Protein AF-A0A2D9DSZ1-F1 (afdb_monomer)

Sequence (210 aa):
MALSARSIAFAAL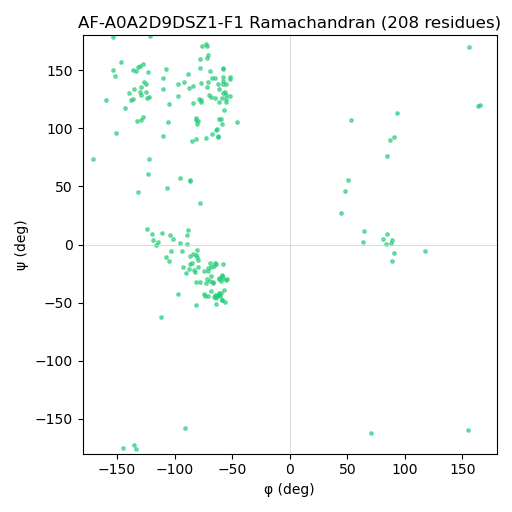DVLYRARYYRKQHNYGAPAMTRLKKIALATSLAGAAALAGVAQIYAADAPIEIDADTFECITEMTPVRGFYVDNLLGDIAATLAVANSETGGTWPTGSVVQLVPTEVMVKQPAGTSPQTNDWEFFELDVSSGESEIVTRGFTDVVNRFGGNCLDCHVKAEPQWDMICETGHGCDPIPLSREMIVGIQQGDPRCNRPE

pLDDT: mean 82.24, std 21.24, range [37.25, 98.88]

Radius of gyration: 32.42 Å; Cα contacts (8 Å, |Δi|>4): 298; chains: 1; bounding box: 78×38×96 Å

Mean predicted aligned error: 14.36 Å

Secondary structure (DSSP, 8-state):
------SSSSSHHHHHHHHHHTTSSS--------------------------------PPPPPPP--GGG---GGGSEEEBTEEEEETTS-HHHHHHHHT-TT--PPPTTEEEEEETTEEEEEPSTTS-GGGTTEEEEEEEEETTEEEEEEEESS--B-TTS-BHHHHHTTS-GGGTT---TTSSPPPPS--HHHHHHHHHT-GGG----

Solvent-accessible surface area (backbone atoms only — not comparable to full-atom values): 13150 Å² total; per-residue (Å²): 141,82,84,89,88,77,83,76,76,74,74,69,61,61,65,60,53,62,66,61,64,73,76,74,77,86,87,78,83,86,88,84,91,88,78,93,75,91,78,79,93,71,89,72,92,75,88,90,81,84,85,77,77,78,78,77,77,74,73,54,63,76,70,75,86,78,60,40,86,72,58,70,34,61,80,78,39,47,79,52,102,80,32,24,34,42,28,84,73,68,54,42,67,58,32,50,52,32,76,68,37,95,74,39,42,79,70,45,61,31,23,33,44,34,60,44,76,42,40,40,36,37,28,34,34,71,74,72,32,78,90,48,74,13,36,35,36,34,29,38,46,72,38,80,54,42,41,40,70,74,42,66,38,53,82,79,33,56,41,100,87,72,49,48,53,42,81,51,24,70,44,15,43,80,48,40,58,46,45,62,51,96,88,30,67,36,82,85,70,102,62,54,73,67,54,43,50,53,47,41,76,57,34,42,32,65,63,55,82,133

Structure (mmCIF, N/CA/C/O backbone):
data_AF-A0A2D9DSZ1-F1
#
_entry.id   AF-A0A2D9DSZ1-F1
#
loop_
_atom_site.group_PDB
_atom_site.id
_atom_site.type_symbol
_atom_site.label_atom_id
_atom_site.label_alt_id
_atom_site.label_comp_id
_atom_site.label_asym_id
_atom_site.label_entity_id
_atom_site.label_seq_id
_atom_site.pdbx_PDB_ins_code
_atom_site.Cartn_x
_atom_site.Cartn_y
_atom_site.Cartn_z
_atom_site.occupancy
_atom_site.B_iso_or_equiv
_atom_site.auth_seq_id
_atom_site.auth_comp_id
_atom_site.auth_asym_id
_atom_site.auth_atom_id
_atom_site.pdbx_PDB_model_num
ATOM 1 N N . MET A 1 1 ? -62.866 -23.090 8.130 1.00 37.25 1 MET A N 1
ATOM 2 C CA . MET A 1 1 ? -62.876 -24.066 9.247 1.00 37.25 1 MET A CA 1
ATOM 3 C C . MET A 1 1 ? -61.531 -24.785 9.219 1.00 37.25 1 MET A C 1
ATOM 5 O O . MET A 1 1 ? -61.244 -25.346 8.181 1.00 37.25 1 MET A O 1
ATOM 9 N N . ALA A 1 2 ? -60.622 -24.775 10.193 1.00 41.78 2 ALA A N 1
ATOM 10 C CA . ALA A 1 2 ? -60.517 -24.161 11.515 1.00 41.78 2 ALA A CA 1
ATOM 11 C C . ALA A 1 2 ? -59.009 -23.945 11.809 1.00 41.78 2 ALA A C 1
ATOM 13 O O . ALA A 1 2 ? -58.181 -24.741 11.370 1.00 41.78 2 ALA A O 1
ATOM 14 N N . LEU A 1 3 ? -58.663 -22.858 12.511 1.00 41.78 3 LEU A N 1
ATOM 15 C CA . LEU A 1 3 ? -57.292 -22.483 12.877 1.00 41.78 3 LEU A CA 1
ATOM 16 C C . LEU A 1 3 ? -56.754 -23.327 14.049 1.00 41.78 3 LEU A C 1
ATOM 18 O O . LEU A 1 3 ? -57.444 -23.522 15.048 1.00 41.78 3 LEU A O 1
ATOM 22 N N . SER A 1 4 ? -55.488 -23.745 13.965 1.00 48.28 4 SER A N 1
ATOM 23 C CA . SER A 1 4 ? -54.730 -24.375 15.056 1.00 48.28 4 SER A CA 1
ATOM 24 C C . SER A 1 4 ? -54.105 -23.307 15.968 1.00 48.28 4 SER A C 1
ATOM 26 O O . SER A 1 4 ? -52.977 -22.866 15.760 1.00 48.28 4 SER A O 1
ATOM 28 N N . ALA A 1 5 ? -54.848 -22.886 16.993 1.00 53.88 5 ALA A N 1
ATOM 29 C CA . ALA A 1 5 ? -54.441 -21.909 18.008 1.00 53.88 5 ALA A CA 1
ATOM 30 C C . ALA A 1 5 ? -53.878 -22.580 19.281 1.00 53.88 5 ALA A C 1
ATOM 32 O O . ALA A 1 5 ? -54.414 -22.387 20.373 1.00 53.88 5 ALA A O 1
ATOM 33 N N . ARG A 1 6 ? -52.829 -23.411 19.163 1.00 55.91 6 ARG A N 1
ATOM 34 C CA . ARG A 1 6 ? -52.360 -24.247 20.294 1.00 55.91 6 ARG A CA 1
ATOM 35 C C . ARG A 1 6 ? -50.931 -24.035 20.805 1.00 55.91 6 ARG A C 1
ATOM 37 O O . ARG A 1 6 ? -50.567 -24.707 21.761 1.00 55.91 6 ARG A O 1
ATOM 44 N N . SER A 1 7 ? -50.165 -23.069 20.288 1.00 55.75 7 SER A N 1
ATOM 45 C CA . SER A 1 7 ? -48.746 -22.916 20.690 1.00 55.75 7 SER A CA 1
ATOM 46 C C . SER A 1 7 ? -48.376 -21.635 21.451 1.00 55.75 7 SER A C 1
ATOM 48 O O . SER A 1 7 ? -47.218 -21.478 21.809 1.00 55.75 7 SER A O 1
ATOM 50 N N . ILE A 1 8 ? -49.320 -20.738 21.766 1.00 52.06 8 ILE A N 1
ATOM 51 C CA . ILE A 1 8 ? -49.008 -19.455 22.446 1.00 52.06 8 ILE A CA 1
ATOM 52 C C . ILE A 1 8 ? -49.471 -19.432 23.924 1.00 52.06 8 ILE A C 1
ATOM 54 O O . ILE A 1 8 ? -49.052 -18.585 24.705 1.00 52.06 8 ILE A O 1
ATOM 58 N N . ALA A 1 9 ? -50.266 -20.411 24.373 1.00 54.06 9 ALA A N 1
ATOM 59 C CA . ALA A 1 9 ? -50.858 -20.405 25.718 1.00 54.06 9 ALA A CA 1
ATOM 60 C C . ALA A 1 9 ? -49.983 -21.015 26.839 1.00 54.06 9 ALA A C 1
ATOM 62 O O . ALA A 1 9 ? -50.324 -20.868 28.010 1.00 54.06 9 ALA A O 1
ATOM 63 N N . PHE A 1 10 ? -48.863 -21.678 26.524 1.00 51.44 10 PHE A N 1
ATOM 64 C CA . PHE A 1 10 ? -48.063 -22.399 27.531 1.00 51.44 10 PHE A CA 1
ATOM 65 C C . PHE A 1 10 ? -46.919 -21.587 28.165 1.00 51.44 10 PHE A C 1
ATOM 67 O O . PHE A 1 10 ? -46.498 -21.918 29.266 1.00 51.44 10 PHE A O 1
ATOM 74 N N . ALA A 1 11 ? -46.455 -20.491 27.554 1.00 52.56 11 ALA A N 1
ATOM 75 C CA . ALA A 1 11 ? -45.321 -19.721 28.087 1.00 52.56 11 ALA A CA 1
ATOM 76 C C . ALA A 1 11 ? -45.714 -18.633 29.115 1.00 52.56 11 ALA A C 1
ATOM 78 O O . ALA A 1 11 ? -44.891 -18.215 29.925 1.00 52.56 11 ALA A O 1
ATOM 79 N N . ALA A 1 12 ? -46.972 -18.175 29.126 1.00 54.31 12 ALA A N 1
ATOM 80 C CA . ALA A 1 12 ? -47.405 -17.055 29.974 1.00 54.31 12 ALA A CA 1
ATOM 81 C C . ALA A 1 12 ? -47.829 -17.459 31.405 1.00 54.31 12 ALA A C 1
ATOM 83 O O . ALA A 1 12 ? -47.903 -16.609 32.293 1.00 54.31 12 ALA A O 1
ATOM 84 N N . LEU A 1 13 ? -48.098 -18.746 31.653 1.00 53.78 13 LEU A N 1
ATOM 85 C CA . LEU A 1 13 ? -48.582 -19.238 32.952 1.00 53.78 13 LEU A CA 1
ATOM 86 C C . LEU A 1 13 ? -47.457 -19.494 33.974 1.00 53.78 13 LEU A C 1
ATOM 88 O O . LEU A 1 13 ? -47.712 -19.430 35.176 1.00 53.78 13 LEU A O 1
ATOM 92 N N . ASP A 1 14 ? -46.214 -19.691 33.527 1.00 52.78 14 ASP A N 1
ATOM 93 C CA . ASP A 1 14 ? -45.086 -20.036 34.409 1.00 52.78 14 ASP A CA 1
ATOM 94 C C . ASP A 1 14 ? -44.473 -18.806 35.119 1.00 52.78 14 ASP A C 1
ATOM 96 O O . ASP A 1 14 ? -44.064 -18.855 36.283 1.00 52.78 14 ASP A O 1
ATOM 100 N N . VAL A 1 15 ? -44.496 -17.640 34.462 1.00 56.97 15 VAL A N 1
ATOM 101 C CA . VAL A 1 15 ? -43.925 -16.385 34.994 1.00 56.97 15 VAL A CA 1
ATOM 102 C C . VAL A 1 15 ? -44.783 -15.795 36.126 1.00 56.97 15 VAL A C 1
ATOM 104 O O . VAL A 1 15 ? -44.258 -15.242 37.096 1.00 56.97 15 VAL A O 1
ATOM 107 N N . LEU A 1 16 ? -46.109 -15.959 36.067 1.00 57.19 16 LEU A N 1
ATOM 108 C CA . LEU A 1 16 ? -47.030 -15.431 37.082 1.00 57.19 16 LEU A CA 1
ATOM 109 C C . LEU A 1 16 ? -47.154 -16.328 38.326 1.00 57.19 16 LEU A C 1
ATOM 111 O O . LEU A 1 16 ? -47.482 -15.825 39.406 1.00 57.19 16 LEU A O 1
ATOM 115 N N . TYR A 1 17 ? -46.857 -17.628 38.214 1.00 55.97 17 TYR A N 1
ATOM 116 C CA . TYR A 1 17 ? -46.888 -18.553 39.351 1.00 55.97 17 TYR A CA 1
ATOM 117 C C . TYR A 1 17 ? -45.682 -18.353 40.289 1.00 55.97 17 TYR A C 1
ATOM 119 O O . TYR A 1 17 ? -45.854 -18.243 41.508 1.00 55.97 17 TYR A O 1
ATOM 127 N N . ARG A 1 18 ? -44.468 -18.174 39.744 1.00 58.59 18 ARG A N 1
ATOM 128 C CA . ARG A 1 18 ? -43.249 -17.944 40.551 1.00 58.59 18 ARG A CA 1
ATOM 129 C C . ARG A 1 18 ? -43.236 -16.607 41.303 1.00 58.59 18 ARG A C 1
ATOM 131 O O . ARG A 1 18 ? -42.730 -16.548 42.423 1.00 58.59 18 ARG A O 1
ATOM 138 N N . ALA A 1 19 ? -43.842 -15.551 40.757 1.00 54.44 19 ALA A N 1
ATOM 139 C CA . ALA A 1 19 ? -43.842 -14.224 41.384 1.00 54.44 19 ALA A CA 1
ATOM 140 C C . ALA A 1 19 ? -44.782 -14.098 42.605 1.00 54.44 19 ALA A C 1
ATOM 142 O O . ALA A 1 19 ? -44.573 -13.235 43.462 1.00 54.44 19 ALA A O 1
ATOM 143 N N . ARG A 1 20 ? -45.810 -14.955 42.725 1.00 58.00 20 ARG A N 1
ATOM 144 C CA . ARG A 1 20 ? -46.761 -14.924 43.855 1.00 58.00 20 ARG A CA 1
ATOM 145 C C . ARG A 1 20 ? -46.348 -15.797 45.039 1.00 58.00 20 ARG A C 1
ATOM 147 O O . ARG A 1 20 ? -46.754 -15.494 46.159 1.00 58.00 20 ARG A O 1
ATOM 154 N N . TYR A 1 21 ? -45.531 -16.829 44.828 1.00 50.84 21 TYR A N 1
ATOM 155 C CA . TYR A 1 21 ? -45.159 -17.757 45.901 1.00 50.84 21 TYR A CA 1
ATOM 156 C C . TYR A 1 21 ? -44.075 -17.194 46.842 1.00 50.84 21 TYR A C 1
ATOM 158 O O . TYR A 1 21 ? -44.133 -17.416 48.048 1.00 50.84 21 TYR A O 1
ATOM 166 N N . TYR A 1 22 ? -43.149 -16.364 46.343 1.00 47.56 22 TYR A N 1
ATOM 167 C CA . TYR A 1 22 ? -42.033 -15.842 47.153 1.00 47.56 22 TYR A CA 1
ATOM 168 C C . TYR A 1 22 ? -42.381 -14.663 48.081 1.00 47.56 22 TYR A C 1
ATOM 170 O O . TYR A 1 22 ? -41.670 -14.404 49.047 1.00 47.56 22 TYR A O 1
ATOM 178 N N . ARG A 1 23 ? -43.487 -13.944 47.841 1.00 53.03 23 ARG A N 1
ATOM 179 C CA . ARG A 1 23 ? -43.834 -12.725 48.603 1.00 53.03 23 ARG A CA 1
ATOM 180 C C . ARG A 1 23 ? -44.562 -13.001 49.931 1.00 53.03 23 ARG A C 1
ATOM 182 O O . ARG A 1 23 ? -44.772 -12.077 50.708 1.00 53.03 23 ARG A O 1
ATOM 189 N N . LYS A 1 24 ? -44.972 -14.245 50.210 1.00 44.28 24 LYS A N 1
ATOM 190 C CA . LYS A 1 24 ? -45.931 -14.539 51.296 1.00 44.28 24 LYS A CA 1
ATOM 191 C C . LYS A 1 24 ? -45.331 -15.128 52.584 1.00 44.28 24 LYS A C 1
ATOM 193 O O . LYS A 1 24 ? -46.077 -15.278 53.543 1.00 44.28 24 LYS A O 1
ATOM 198 N N . GLN A 1 25 ? -44.036 -15.452 52.660 1.00 50.34 25 GLN A N 1
ATOM 199 C CA . GLN A 1 25 ? -43.551 -16.345 53.735 1.00 50.34 25 GLN A CA 1
ATOM 200 C C . GLN A 1 25 ? -42.561 -15.780 54.768 1.00 50.34 25 GLN A C 1
ATOM 202 O O . GLN A 1 25 ? -42.259 -16.492 55.717 1.00 50.34 25 GLN A O 1
ATOM 207 N N . HIS A 1 26 ? -42.123 -14.517 54.704 1.00 44.69 26 HIS A N 1
ATOM 208 C CA . HIS A 1 26 ? -41.162 -13.996 55.700 1.00 44.69 26 HIS A CA 1
ATOM 209 C C . HIS A 1 26 ? -41.531 -12.639 56.310 1.00 44.69 26 HIS A C 1
ATOM 211 O O . HIS A 1 26 ? -40.685 -11.770 56.475 1.00 44.69 26 HIS A O 1
ATOM 217 N N . ASN A 1 27 ? -42.802 -12.477 56.691 1.00 42.47 27 ASN A N 1
ATOM 218 C CA . ASN A 1 27 ? -43.274 -11.322 57.456 1.00 42.47 27 ASN A CA 1
ATOM 219 C C . ASN A 1 27 ? -43.927 -11.781 58.775 1.00 42.47 27 ASN A C 1
ATOM 221 O O . ASN A 1 27 ? -45.148 -11.776 58.912 1.00 42.47 27 ASN A O 1
ATOM 225 N N . TYR A 1 28 ? -43.107 -12.210 59.738 1.00 47.06 28 TYR A N 1
ATOM 226 C CA . TYR A 1 28 ? -43.542 -12.494 61.109 1.00 47.06 28 TYR A CA 1
ATOM 227 C C . TYR A 1 28 ? -42.670 -11.739 62.121 1.00 47.06 28 TYR A C 1
ATOM 229 O O . TYR A 1 28 ? -41.518 -12.093 62.341 1.00 47.06 28 TYR A O 1
ATOM 237 N N . GLY A 1 29 ? -43.277 -10.735 62.762 1.00 37.47 29 GLY A N 1
ATOM 238 C CA . GLY A 1 29 ? -43.060 -10.413 64.177 1.00 37.47 29 GLY A CA 1
ATOM 239 C C . GLY A 1 29 ? -41.900 -9.482 64.545 1.00 37.47 29 GLY A C 1
ATOM 240 O O . GLY A 1 29 ? -40.837 -9.943 64.937 1.00 37.47 29 GLY A O 1
ATOM 241 N N . ALA A 1 30 ? -42.165 -8.174 64.589 1.00 44.44 30 ALA A N 1
ATOM 242 C CA . ALA A 1 30 ? -41.601 -7.306 65.634 1.00 44.44 30 ALA A CA 1
ATOM 243 C C . ALA A 1 30 ? -42.568 -7.327 66.840 1.00 44.44 30 ALA A C 1
ATOM 245 O O . AL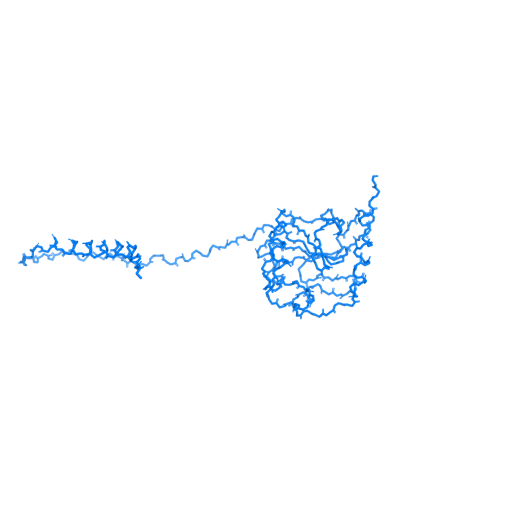A A 1 30 ? -43.778 -7.432 66.608 1.00 44.44 30 ALA A O 1
ATOM 246 N N . PRO A 1 31 ? -42.101 -7.229 68.105 1.00 44.53 31 PRO A N 1
ATOM 247 C CA . PRO A 1 31 ? -41.968 -5.887 68.691 1.00 44.53 31 PRO A CA 1
ATOM 248 C C . PRO A 1 31 ? -40.907 -5.714 69.812 1.00 44.53 31 PRO A C 1
ATOM 250 O O . PRO A 1 31 ? -40.302 -6.660 7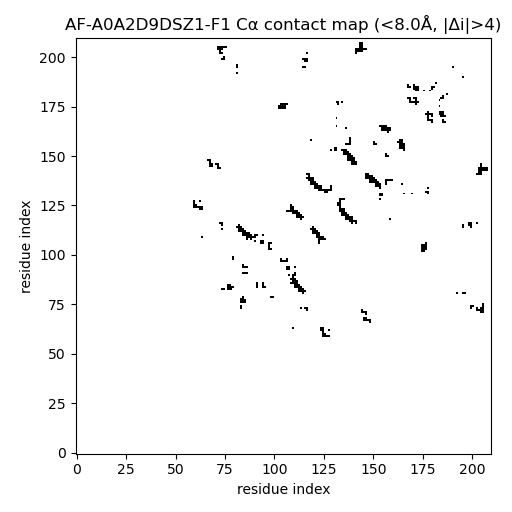0.301 1.00 44.53 31 PRO A O 1
ATOM 253 N N . ALA A 1 32 ? -40.832 -4.454 70.267 1.00 40.00 32 ALA A N 1
ATOM 254 C CA . ALA A 1 32 ? -40.437 -3.946 71.590 1.00 40.00 32 ALA A CA 1
ATOM 255 C C . ALA A 1 32 ? -38.969 -3.534 71.848 1.00 40.00 32 ALA A C 1
ATOM 257 O O . ALA A 1 32 ? -38.036 -4.323 71.945 1.00 40.00 32 ALA A O 1
ATOM 258 N N . MET A 1 33 ? -38.835 -2.219 72.050 1.00 44.50 33 MET A N 1
ATOM 259 C CA . MET A 1 33 ? -37.685 -1.464 72.547 1.00 44.50 33 MET A CA 1
ATOM 260 C C . MET A 1 33 ? -37.332 -1.821 74.001 1.00 44.50 33 MET A C 1
ATOM 262 O O . MET A 1 33 ? -38.237 -1.946 74.820 1.00 44.50 33 MET A O 1
ATOM 266 N N . THR A 1 34 ? -36.038 -1.852 74.356 1.00 39.81 34 THR A N 1
ATOM 267 C CA . THR A 1 34 ? -35.401 -1.046 75.436 1.00 39.81 34 THR A CA 1
ATOM 268 C C . THR A 1 34 ? -34.024 -1.593 75.848 1.00 39.81 34 THR A C 1
ATOM 270 O O . THR A 1 34 ? -33.910 -2.683 76.392 1.00 39.81 34 THR A O 1
ATOM 273 N N . ARG A 1 35 ? -32.971 -0.781 75.680 1.00 51.78 35 ARG A N 1
ATOM 274 C CA . ARG A 1 35 ? -32.098 -0.242 76.750 1.00 51.78 35 ARG A CA 1
ATOM 275 C C . ARG A 1 35 ? -30.819 0.330 76.135 1.00 51.78 35 ARG A C 1
ATOM 277 O O . ARG A 1 35 ? -30.025 -0.380 75.529 1.00 51.78 35 ARG A O 1
ATOM 284 N N . LEU A 1 36 ? -30.616 1.626 76.364 1.00 51.31 36 LEU A N 1
ATOM 285 C CA . LEU A 1 36 ? -29.345 2.316 76.177 1.00 51.31 36 LEU A CA 1
ATOM 286 C C . LEU A 1 36 ? -28.215 1.575 76.909 1.00 51.31 36 LEU A C 1
ATOM 288 O O . LEU A 1 36 ? -28.269 1.403 78.128 1.00 51.31 36 LEU A O 1
ATOM 292 N N . LYS A 1 37 ? -27.134 1.286 76.187 1.00 43.41 37 LYS A N 1
ATOM 293 C CA . LYS A 1 37 ? -25.777 1.299 76.735 1.00 43.41 37 LYS A CA 1
ATOM 294 C C . LYS A 1 37 ? -24.912 2.149 75.811 1.00 43.41 37 LYS A C 1
ATOM 296 O O . LYS A 1 37 ? -24.606 1.759 74.693 1.00 43.41 37 LYS A O 1
ATOM 301 N N . LYS A 1 38 ? -24.561 3.343 76.294 1.00 43.91 38 LYS A N 1
ATOM 302 C CA . LYS A 1 38 ? -23.421 4.122 75.803 1.00 43.91 38 LYS A CA 1
ATOM 303 C C . LYS A 1 38 ? -22.177 3.250 75.967 1.00 43.91 38 LYS A C 1
ATOM 305 O O . LYS A 1 38 ? -21.995 2.765 77.076 1.00 43.91 38 LYS A O 1
ATOM 310 N N . ILE A 1 39 ? -21.345 3.097 74.938 1.00 49.97 39 ILE A N 1
ATOM 311 C CA . ILE A 1 39 ? -19.889 2.911 75.051 1.00 49.97 39 ILE A CA 1
ATOM 312 C C . ILE A 1 39 ? -19.253 3.278 73.700 1.00 49.97 39 ILE A C 1
ATOM 314 O O . ILE A 1 39 ? -19.619 2.743 72.662 1.00 49.97 39 ILE A O 1
ATOM 318 N N . ALA A 1 40 ? -18.315 4.217 73.807 1.00 41.44 40 ALA A N 1
ATOM 319 C CA . ALA A 1 40 ? -17.148 4.484 72.974 1.00 41.44 40 ALA A CA 1
ATOM 320 C C . ALA A 1 40 ? -17.319 4.659 71.454 1.00 41.44 40 ALA A C 1
ATOM 322 O O . ALA A 1 40 ? -17.429 3.719 70.675 1.00 41.44 40 ALA A O 1
ATOM 323 N N . LEU A 1 41 ? -17.172 5.925 71.067 1.00 48.62 41 LEU A N 1
ATOM 324 C CA . LEU A 1 41 ? -16.660 6.397 69.790 1.00 48.62 41 LEU A CA 1
ATOM 325 C C . LEU A 1 41 ? -15.384 5.621 69.408 1.00 48.62 41 LEU A C 1
ATOM 327 O O . LEU A 1 41 ? -14.318 5.861 69.969 1.00 48.62 41 LEU A O 1
ATOM 331 N N . ALA A 1 42 ? -15.498 4.701 68.454 1.00 43.59 42 ALA A N 1
ATOM 332 C CA . ALA A 1 42 ? -14.369 4.200 67.686 1.00 43.59 42 ALA A CA 1
ATOM 333 C C . ALA A 1 42 ? -14.477 4.821 66.293 1.00 43.59 42 ALA A C 1
ATOM 335 O O . ALA A 1 42 ? -15.359 4.483 65.507 1.00 43.59 42 ALA A O 1
ATOM 336 N N . THR A 1 43 ? -13.615 5.794 66.019 1.00 50.69 43 THR A N 1
ATOM 337 C CA . THR A 1 43 ? -13.413 6.376 64.692 1.00 50.69 43 THR A CA 1
ATOM 338 C C . THR A 1 43 ? -12.906 5.294 63.741 1.00 50.69 43 THR A C 1
ATOM 340 O O . THR A 1 43 ? -11.706 5.044 63.656 1.00 50.69 43 THR A O 1
ATOM 343 N N . SER A 1 44 ? -13.816 4.635 63.029 1.00 45.16 44 SER A N 1
ATOM 344 C CA . SER A 1 44 ? -13.484 3.848 61.847 1.00 45.16 44 SER A CA 1
ATOM 345 C C . SER A 1 44 ? -13.357 4.807 60.664 1.00 45.16 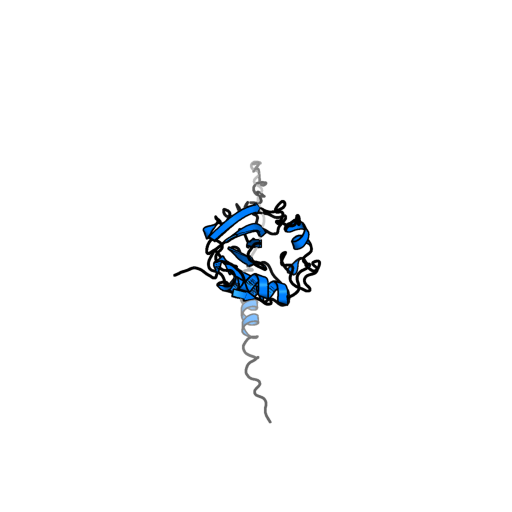44 SER A C 1
ATOM 347 O O . SER A 1 44 ? -14.367 5.336 60.196 1.00 45.16 44 SER A O 1
ATOM 349 N N . LEU A 1 45 ? -12.128 5.051 60.193 1.00 51.53 45 LEU A N 1
ATOM 350 C CA . LEU A 1 45 ? -11.897 5.635 58.871 1.00 51.53 45 LEU A CA 1
ATOM 351 C C . LEU A 1 45 ? -12.534 4.703 57.833 1.00 51.53 45 LEU A C 1
ATOM 353 O O . LEU A 1 45 ? -11.999 3.639 57.531 1.00 51.53 45 LEU A O 1
ATOM 357 N N . ALA A 1 46 ? -13.690 5.096 57.313 1.00 46.03 46 ALA A N 1
ATOM 358 C CA . ALA A 1 46 ? -14.325 4.451 56.183 1.00 46.03 46 ALA A CA 1
ATOM 359 C C . ALA A 1 46 ? -14.136 5.325 54.940 1.00 46.03 46 ALA A C 1
ATOM 361 O O . ALA A 1 46 ? -14.601 6.460 54.902 1.00 46.03 46 ALA A O 1
ATOM 362 N N . GLY A 1 47 ? -13.504 4.740 53.921 1.00 48.84 47 GLY A N 1
ATOM 363 C CA . GLY A 1 47 ? -13.886 4.957 52.527 1.00 48.84 47 GLY A CA 1
ATOM 364 C C . GLY A 1 47 ? -13.202 6.094 51.774 1.00 48.84 47 GLY A C 1
ATOM 365 O O . GLY A 1 47 ? -13.733 7.193 51.710 1.00 48.84 47 GLY A O 1
ATOM 366 N N . ALA A 1 48 ? -12.100 5.767 51.092 1.00 48.22 48 ALA A N 1
ATOM 367 C CA . ALA A 1 48 ? -11.804 6.236 49.732 1.00 48.22 48 ALA A CA 1
ATOM 368 C C . ALA A 1 48 ? -10.581 5.474 49.190 1.00 48.22 48 ALA A C 1
ATOM 370 O O . ALA A 1 48 ? -9.475 6.001 49.121 1.00 48.22 48 ALA A O 1
ATOM 371 N N . ALA A 1 49 ? -10.768 4.204 48.837 1.00 49.81 49 ALA A N 1
ATOM 372 C CA . ALA A 1 49 ? -9.807 3.461 48.033 1.00 49.81 49 ALA A CA 1
ATOM 373 C C . ALA A 1 49 ? -10.533 2.905 46.805 1.00 49.81 49 ALA A C 1
ATOM 375 O O . ALA A 1 49 ? -11.641 2.390 46.931 1.00 49.81 49 ALA A O 1
ATOM 376 N N . ALA A 1 50 ? -9.854 3.000 45.660 1.00 50.97 50 ALA A N 1
ATOM 377 C CA . ALA A 1 50 ? -10.176 2.423 44.354 1.00 50.97 50 ALA A CA 1
ATOM 378 C C . ALA A 1 50 ? -11.136 3.208 43.434 1.00 50.97 50 ALA A C 1
ATOM 380 O O . ALA A 1 50 ? -12.254 2.793 43.154 1.00 50.97 50 ALA A O 1
ATOM 381 N N . LEU A 1 51 ? -10.604 4.271 42.826 1.00 52.56 51 LEU A N 1
ATOM 382 C CA . LEU A 1 51 ? -10.812 4.543 41.396 1.00 52.56 51 LEU A CA 1
ATOM 383 C C . LEU A 1 51 ? -9.436 4.639 40.720 1.00 52.56 51 LEU A C 1
ATOM 385 O O . LEU A 1 51 ? -9.042 5.676 40.200 1.00 52.56 51 LEU A O 1
ATOM 389 N N . ALA A 1 52 ? -8.665 3.552 40.778 1.00 50.34 52 ALA A N 1
ATOM 390 C CA . ALA A 1 52 ? -7.572 3.358 39.836 1.00 50.34 52 ALA A CA 1
ATOM 391 C C . ALA A 1 52 ? -8.208 2.806 38.556 1.00 50.34 52 ALA A C 1
ATOM 393 O O . ALA A 1 52 ? -8.431 1.603 38.434 1.00 50.34 52 ALA A O 1
ATOM 394 N N . GLY A 1 53 ? -8.591 3.702 37.645 1.00 52.50 53 GLY A N 1
ATOM 395 C CA . GLY A 1 53 ? -8.896 3.315 36.276 1.00 52.50 53 GLY A CA 1
ATOM 396 C C . GLY A 1 53 ? -7.637 2.691 35.691 1.00 52.50 53 GLY A C 1
ATOM 397 O O . GLY A 1 53 ? -6.647 3.385 35.472 1.00 52.50 53 GLY A O 1
ATOM 398 N N . VAL A 1 54 ? -7.645 1.375 35.505 1.00 55.31 54 VAL A N 1
ATOM 399 C CA . VAL A 1 54 ? -6.584 0.689 34.775 1.00 55.31 54 VAL A CA 1
ATOM 400 C C . VAL A 1 54 ? -6.789 1.056 33.311 1.00 55.31 54 VAL A C 1
ATOM 402 O O . VAL A 1 54 ? -7.559 0.414 32.604 1.00 55.31 54 VAL A O 1
ATOM 405 N N . ALA A 1 55 ? -6.140 2.128 32.860 1.00 57.06 55 ALA A N 1
ATOM 406 C CA . ALA A 1 55 ? -5.836 2.266 31.449 1.00 57.06 55 ALA A CA 1
ATOM 407 C C . ALA A 1 55 ? -4.879 1.114 31.127 1.00 57.06 55 ALA A C 1
ATOM 409 O O . ALA A 1 55 ? -3.699 1.158 31.472 1.00 57.06 55 ALA A O 1
ATOM 410 N N . GLN A 1 56 ? -5.415 0.027 30.572 1.00 51.09 56 GLN A N 1
ATOM 411 C CA . GLN A 1 56 ? -4.592 -0.983 29.927 1.00 51.09 56 GLN A CA 1
ATOM 412 C C . GLN A 1 56 ? -3.941 -0.265 28.746 1.00 51.09 56 GLN A C 1
ATOM 414 O O . GLN A 1 56 ? -4.591 0.001 27.739 1.00 51.09 56 GLN A O 1
ATOM 419 N N . ILE A 1 57 ? -2.687 0.151 28.917 1.00 54.72 57 ILE A N 1
ATOM 420 C CA . ILE A 1 57 ? -1.847 0.549 27.796 1.00 54.72 57 ILE A CA 1
ATOM 421 C C . ILE A 1 57 ? -1.613 -0.757 27.042 1.00 54.72 57 ILE A C 1
ATOM 423 O O . ILE A 1 57 ? -0.778 -1.560 27.454 1.00 54.72 57 ILE A O 1
ATOM 427 N N . TYR A 1 58 ? -2.423 -1.026 26.017 1.00 58.34 58 TYR A N 1
ATOM 428 C CA . TYR A 1 58 ? -2.077 -2.050 25.045 1.00 58.34 58 TYR A CA 1
ATOM 429 C C . TYR A 1 58 ? -0.776 -1.571 24.411 1.00 58.34 58 TYR A C 1
ATOM 431 O O . TYR A 1 58 ? -0.752 -0.546 23.731 1.00 58.34 58 TYR A O 1
ATOM 439 N N . ALA A 1 59 ? 0.328 -2.238 24.740 1.00 60.84 59 ALA A N 1
ATOM 440 C CA . ALA A 1 59 ? 1.531 -2.094 23.946 1.00 60.84 59 ALA A CA 1
ATOM 441 C C . ALA A 1 59 ? 1.147 -2.529 22.530 1.00 60.84 59 ALA A C 1
ATOM 443 O O . ALA A 1 59 ? 0.556 -3.598 22.375 1.00 60.84 59 ALA A O 1
ATOM 444 N N . ALA A 1 60 ? 1.407 -1.676 21.538 1.00 67.75 60 ALA A N 1
ATOM 445 C CA . ALA A 1 60 ? 1.281 -2.087 20.150 1.00 67.75 60 ALA A CA 1
ATOM 446 C C . ALA A 1 60 ? 2.158 -3.328 19.949 1.00 67.75 60 ALA A C 1
ATOM 448 O O . ALA A 1 60 ? 3.268 -3.394 20.497 1.00 67.75 60 ALA A O 1
ATOM 449 N N . ASP A 1 61 ? 1.648 -4.312 19.212 1.00 83.88 61 ASP A N 1
ATOM 450 C CA . ASP A 1 61 ? 2.483 -5.430 18.791 1.00 83.88 61 ASP A CA 1
ATOM 451 C C . ASP A 1 61 ? 3.676 -4.885 17.991 1.00 83.88 61 ASP A C 1
ATOM 453 O O . ASP A 1 61 ? 3.610 -3.804 17.397 1.00 83.88 61 ASP A O 1
ATOM 457 N N . ALA A 1 62 ? 4.794 -5.612 18.014 1.00 89.50 62 ALA A N 1
ATOM 458 C CA . ALA A 1 62 ? 5.969 -5.212 17.251 1.00 89.50 62 ALA A CA 1
ATOM 459 C C . ALA A 1 62 ? 5.614 -5.108 15.755 1.00 89.50 62 ALA A C 1
ATOM 461 O O . ALA A 1 62 ? 4.875 -5.969 15.268 1.00 89.50 62 ALA A O 1
ATOM 462 N N . PRO A 1 63 ? 6.136 -4.101 15.028 1.00 93.44 63 PRO A N 1
ATOM 463 C CA . PRO A 1 63 ? 5.954 -4.017 13.585 1.00 93.44 63 PRO A CA 1
ATOM 464 C C . PRO A 1 63 ? 6.345 -5.326 12.896 1.00 93.44 63 PRO A C 1
ATOM 466 O O . PRO A 1 63 ? 7.288 -6.003 13.307 1.00 93.44 63 PRO A O 1
ATOM 469 N N . ILE A 1 64 ? 5.615 -5.671 11.841 1.00 96.88 64 ILE A N 1
ATOM 470 C CA . ILE A 1 64 ? 5.954 -6.772 10.949 1.00 96.88 64 ILE A CA 1
ATOM 471 C C . ILE A 1 64 ? 7.307 -6.444 10.321 1.00 96.88 64 ILE A C 1
ATOM 473 O O . ILE A 1 64 ? 7.476 -5.397 9.685 1.00 96.88 64 ILE A O 1
ATOM 477 N N . GLU A 1 65 ? 8.259 -7.350 10.520 1.00 95.75 65 GLU A N 1
ATOM 478 C CA . GLU A 1 65 ? 9.558 -7.304 9.863 1.00 95.75 65 GLU A CA 1
ATOM 479 C C . GLU A 1 65 ? 9.355 -7.501 8.361 1.00 95.75 65 GLU A C 1
ATOM 481 O O . GLU A 1 65 ? 8.702 -8.449 7.927 1.00 95.75 65 GLU A O 1
ATOM 486 N N . ILE A 1 66 ? 9.884 -6.563 7.583 1.00 97.00 66 ILE A N 1
ATOM 487 C CA . ILE A 1 66 ? 9.749 -6.521 6.127 1.00 97.00 66 ILE A CA 1
ATOM 488 C C . ILE A 1 66 ? 11.126 -6.204 5.571 1.00 97.00 66 ILE A C 1
ATOM 490 O O . ILE A 1 66 ? 11.794 -5.279 6.044 1.00 97.00 66 ILE A O 1
ATOM 494 N N . ASP A 1 67 ? 11.525 -6.938 4.552 1.00 95.06 67 ASP A N 1
ATOM 495 C CA . ASP A 1 67 ? 12.763 -6.736 3.820 1.00 95.06 67 ASP A CA 1
ATOM 496 C C . ASP A 1 67 ? 12.511 -6.787 2.310 1.00 95.06 67 ASP A C 1
ATOM 498 O O . ASP A 1 67 ? 11.376 -6.848 1.835 1.00 95.06 67 ASP A O 1
ATOM 502 N N . ALA A 1 68 ? 13.592 -6.690 1.546 1.00 88.25 68 ALA A N 1
ATOM 503 C CA . ALA A 1 68 ? 13.547 -6.685 0.095 1.00 88.25 68 ALA A CA 1
ATOM 504 C C . ALA A 1 68 ? 12.963 -7.981 -0.498 1.00 88.25 68 ALA A C 1
ATOM 506 O O . ALA A 1 68 ? 12.320 -7.914 -1.543 1.00 88.25 68 ALA A O 1
ATOM 507 N N . ASP A 1 69 ? 13.125 -9.118 0.182 1.00 92.25 69 ASP A N 1
ATOM 508 C CA . ASP A 1 69 ? 12.655 -10.432 -0.273 1.00 92.25 69 ASP A CA 1
ATOM 509 C C . ASP A 1 69 ? 11.163 -10.649 0.032 1.00 92.25 69 ASP A C 1
ATOM 511 O O . ASP A 1 69 ? 10.551 -11.600 -0.447 1.00 92.25 69 ASP A O 1
ATOM 515 N N . THR A 1 70 ? 10.548 -9.747 0.805 1.00 95.56 70 THR A N 1
ATOM 516 C CA . THR A 1 70 ? 9.119 -9.802 1.143 1.00 95.56 70 THR A CA 1
ATOM 517 C C . THR A 1 70 ? 8.217 -9.532 -0.072 1.00 95.56 70 THR A C 1
ATOM 519 O O . THR A 1 70 ? 7.074 -9.989 -0.102 1.00 95.56 70 THR A O 1
ATOM 522 N N . PHE A 1 71 ? 8.691 -8.773 -1.070 1.00 95.44 71 PHE A N 1
ATOM 523 C CA . PHE A 1 71 ? 7.868 -8.297 -2.188 1.00 95.44 71 PHE A CA 1
ATOM 524 C C . PHE A 1 71 ? 8.221 -8.975 -3.513 1.00 95.44 71 PHE A C 1
ATOM 526 O O . PHE A 1 71 ? 9.053 -8.498 -4.283 1.00 95.44 71 PHE A O 1
ATOM 533 N N . GLU A 1 72 ? 7.513 -10.050 -3.832 1.00 92.50 72 GLU A N 1
ATOM 534 C CA . GLU A 1 72 ? 7.721 -10.807 -5.068 1.00 92.50 72 GLU A CA 1
ATOM 535 C C . GLU A 1 72 ? 6.841 -10.300 -6.233 1.00 92.50 72 GLU A C 1
ATOM 537 O O . GLU A 1 72 ? 6.425 -9.139 -6.283 1.00 92.50 72 GLU A O 1
ATOM 542 N N . CYS A 1 73 ? 6.604 -11.159 -7.224 1.00 95.62 73 CYS A N 1
ATOM 543 C CA . CYS A 1 73 ? 5.816 -10.859 -8.412 1.00 95.62 73 CYS A CA 1
ATOM 544 C C . CYS A 1 73 ? 4.403 -10.359 -8.061 1.00 95.62 73 CYS A C 1
ATOM 546 O O . CYS A 1 73 ? 3.605 -11.083 -7.463 1.00 95.62 73 CYS A O 1
ATOM 548 N N . ILE A 1 74 ? 4.036 -9.156 -8.524 1.00 96.44 74 ILE A N 1
ATOM 549 C CA . ILE A 1 74 ? 2.720 -8.570 -8.214 1.00 96.44 74 ILE A CA 1
ATOM 550 C C . ILE A 1 74 ? 1.553 -9.441 -8.704 1.00 96.44 74 ILE A C 1
ATOM 552 O O . ILE A 1 74 ? 0.492 -9.465 -8.087 1.00 96.44 74 ILE A O 1
ATOM 556 N N . THR A 1 75 ? 1.725 -10.177 -9.807 1.00 95.62 75 THR A N 1
ATOM 557 C CA . THR A 1 75 ? 0.651 -11.004 -10.380 1.00 95.62 75 THR A CA 1
ATOM 558 C C . THR A 1 75 ? 0.466 -12.353 -9.687 1.00 95.62 75 THR A C 1
ATOM 560 O O . THR A 1 75 ? -0.468 -13.073 -10.036 1.00 95.62 75 THR A O 1
ATOM 563 N N . GLU A 1 76 ? 1.323 -12.703 -8.726 1.00 95.25 76 GLU A N 1
ATOM 564 C CA . GLU A 1 76 ? 1.137 -13.879 -7.862 1.00 95.25 76 GLU A CA 1
ATOM 565 C C . GLU A 1 76 ? 0.242 -13.578 -6.649 1.00 95.25 76 GLU A C 1
ATOM 567 O O . GLU A 1 76 ? -0.326 -14.492 -6.051 1.00 95.25 76 GLU A O 1
ATOM 572 N N . MET A 1 77 ? 0.033 -12.296 -6.337 1.00 97.75 77 MET A N 1
ATOM 573 C CA . MET A 1 77 ? -0.945 -11.835 -5.353 1.00 97.75 77 MET A CA 1
ATOM 574 C C . MET A 1 77 ? -2.390 -11.970 -5.878 1.00 97.75 77 MET A C 1
ATOM 576 O O . MET A 1 77 ? -2.647 -12.231 -7.057 1.00 97.75 77 MET A O 1
ATOM 580 N N . THR A 1 78 ? -3.384 -11.723 -5.021 1.00 98.50 78 THR A N 1
ATOM 581 C CA . THR A 1 78 ? -4.798 -11.814 -5.413 1.00 98.50 78 THR A CA 1
ATOM 582 C C . THR A 1 78 ? -5.291 -10.515 -6.069 1.00 98.50 78 THR A C 1
ATOM 584 O O . THR A 1 78 ? -5.272 -9.468 -5.422 1.00 98.50 78 THR A O 1
ATOM 587 N N . PRO A 1 79 ? -5.801 -10.529 -7.316 1.00 97.88 79 PRO A N 1
ATOM 588 C CA . PRO A 1 79 ? -6.306 -9.321 -7.966 1.00 97.88 79 PRO A CA 1
ATOM 589 C C . PRO A 1 79 ? -7.638 -8.847 -7.365 1.00 97.88 79 PRO A C 1
ATOM 591 O O . PRO A 1 79 ? -8.585 -9.622 -7.215 1.00 97.88 79 PRO A O 1
ATOM 594 N N . VAL A 1 80 ? -7.757 -7.541 -7.127 1.00 97.25 80 VAL A N 1
ATOM 595 C CA . VAL A 1 80 ? -8.983 -6.855 -6.699 1.00 97.25 80 VAL A CA 1
ATOM 596 C C . VAL A 1 80 ? -9.178 -5.608 -7.556 1.00 97.25 80 VAL A C 1
ATOM 598 O O . VAL A 1 80 ? -8.458 -4.629 -7.422 1.00 97.25 80 VAL A O 1
ATOM 601 N N . ARG A 1 81 ? -10.147 -5.653 -8.480 1.00 95.19 81 ARG A N 1
ATOM 602 C CA . ARG A 1 81 ? -10.660 -4.499 -9.260 1.00 95.19 81 ARG A CA 1
ATOM 603 C C . ARG A 1 81 ? -9.614 -3.527 -9.845 1.00 95.19 81 ARG A C 1
ATOM 605 O O . ARG A 1 81 ? -9.930 -2.387 -10.158 1.00 95.19 81 ARG A O 1
ATOM 612 N N . GLY A 1 82 ? -8.399 -3.995 -10.116 1.00 93.81 82 GLY A N 1
ATOM 613 C CA . GLY A 1 82 ? -7.343 -3.204 -10.751 1.00 93.81 82 GLY A CA 1
ATOM 614 C C . GLY A 1 82 ? -6.093 -2.979 -9.915 1.00 93.81 82 GLY A C 1
ATOM 615 O O . GLY A 1 82 ? -5.123 -2.485 -10.478 1.00 93.81 82 GLY A O 1
ATOM 616 N N . PHE A 1 83 ? -6.082 -3.404 -8.656 1.00 97.50 83 PHE A N 1
ATOM 617 C CA . PHE A 1 83 ? -4.885 -3.570 -7.831 1.00 97.50 83 PHE A CA 1
ATOM 618 C C . PHE A 1 83 ? -4.772 -5.030 -7.367 1.00 97.50 83 PHE A C 1
ATOM 620 O O . PHE A 1 83 ? -5.616 -5.861 -7.717 1.00 97.50 83 PHE A O 1
ATOM 627 N N . TYR A 1 84 ? -3.727 -5.351 -6.615 1.00 98.62 84 TYR A N 1
ATOM 628 C CA . TYR A 1 84 ? -3.473 -6.677 -6.061 1.00 98.62 84 TYR A CA 1
ATOM 629 C C . TYR A 1 84 ? -3.346 -6.615 -4.541 1.00 98.62 84 TYR A C 1
ATOM 631 O O . TYR A 1 84 ? -2.904 -5.601 -3.992 1.00 98.62 84 TYR A O 1
ATOM 639 N N . VAL A 1 85 ? -3.749 -7.695 -3.871 1.00 98.75 85 VAL A N 1
ATOM 640 C CA . VAL A 1 85 ? -3.678 -7.837 -2.414 1.00 98.75 85 VAL A CA 1
ATOM 641 C C . VAL A 1 85 ? -3.099 -9.174 -1.983 1.00 98.75 85 VAL A C 1
ATOM 643 O O . VAL A 1 85 ? -3.306 -10.194 -2.641 1.00 98.75 85 VAL A O 1
ATOM 646 N N . ASP A 1 86 ? -2.432 -9.159 -0.838 1.00 98.62 86 ASP A N 1
ATOM 647 C CA . ASP A 1 86 ? -2.013 -10.349 -0.099 1.00 98.62 86 ASP A CA 1
ATOM 648 C C . ASP A 1 86 ? -2.087 -10.074 1.415 1.00 98.62 86 ASP A C 1
ATOM 650 O O . ASP A 1 86 ? -2.549 -9.006 1.835 1.00 98.62 86 ASP A O 1
ATOM 654 N N . ASN A 1 87 ? -1.649 -11.011 2.252 1.00 98.56 87 ASN A N 1
ATOM 655 C CA . ASN A 1 87 ? -1.490 -10.809 3.681 1.00 98.56 87 ASN A CA 1
ATOM 656 C C . ASN A 1 87 ? -0.245 -11.538 4.221 1.00 98.56 87 ASN A C 1
ATOM 658 O O . ASN A 1 87 ? -0.205 -12.767 4.236 1.00 98.56 87 ASN A O 1
ATOM 662 N N . LEU A 1 88 ? 0.727 -10.792 4.760 1.00 98.25 88 LEU A N 1
ATOM 663 C CA . LEU A 1 88 ? 1.991 -11.333 5.292 1.00 98.25 88 LEU A CA 1
ATOM 664 C C . LEU A 1 88 ? 1.816 -12.267 6.503 1.00 98.25 88 LEU A C 1
ATOM 666 O O . LEU A 1 88 ? 2.725 -13.019 6.846 1.00 98.25 88 LEU A O 1
ATOM 670 N N . LEU A 1 89 ? 0.655 -12.231 7.161 1.00 97.69 89 LEU A N 1
ATOM 671 C CA . LEU A 1 89 ? 0.302 -13.107 8.281 1.00 97.69 89 LEU A CA 1
ATOM 672 C C . LEU A 1 89 ? -0.631 -14.256 7.858 1.00 97.69 89 LEU A C 1
ATOM 674 O O . LEU A 1 89 ? -1.085 -15.030 8.702 1.00 97.69 89 LEU A O 1
ATOM 678 N N . GLY A 1 90 ? -0.923 -14.376 6.559 1.00 97.75 90 GLY A N 1
ATOM 679 C CA . GLY A 1 90 ? -1.723 -15.450 5.972 1.00 97.75 90 GLY A CA 1
ATOM 680 C C . GLY A 1 90 ? -3.241 -15.247 6.030 1.00 97.75 90 GLY A C 1
ATOM 681 O O . GLY A 1 90 ? -3.978 -16.103 5.537 1.00 97.75 90 GLY A O 1
ATOM 682 N N . ASP A 1 91 ? -3.741 -14.133 6.577 1.00 98.25 91 ASP A N 1
ATOM 683 C CA . ASP A 1 91 ? -5.186 -13.845 6.639 1.00 98.25 91 ASP A CA 1
ATOM 684 C C . ASP A 1 91 ? -5.708 -13.148 5.371 1.00 98.25 91 ASP A C 1
ATOM 686 O O . ASP A 1 91 ? -6.318 -12.074 5.393 1.00 98.25 91 ASP A O 1
ATOM 690 N N . ILE A 1 92 ? -5.462 -13.781 4.223 1.00 98.50 92 ILE A N 1
ATOM 691 C CA . ILE A 1 92 ? -5.923 -13.275 2.925 1.00 98.50 92 ILE A CA 1
ATOM 692 C C . ILE A 1 92 ? -7.455 -13.194 2.849 1.00 98.50 92 ILE A C 1
ATOM 694 O O . ILE A 1 92 ? -8.010 -12.328 2.173 1.00 98.50 92 ILE A O 1
ATOM 698 N N . ALA A 1 93 ? -8.169 -14.057 3.578 1.00 98.75 93 ALA A N 1
ATOM 699 C CA . ALA A 1 93 ? -9.627 -14.061 3.599 1.00 98.75 93 ALA A CA 1
ATOM 700 C C . ALA A 1 93 ? -10.195 -12.776 4.222 1.00 98.75 93 ALA A C 1
ATOM 702 O O . ALA A 1 93 ? -11.113 -12.183 3.648 1.00 98.75 93 ALA A O 1
ATOM 703 N N . ALA A 1 94 ? -9.650 -12.318 5.355 1.00 98.69 94 ALA A N 1
ATOM 704 C CA . ALA A 1 94 ? -10.075 -11.061 5.965 1.00 98.69 94 ALA A CA 1
ATOM 705 C C . ALA A 1 94 ? -9.674 -9.848 5.112 1.00 98.69 94 ALA A C 1
ATOM 707 O O . ALA A 1 94 ? -10.487 -8.937 4.933 1.00 98.69 94 ALA A O 1
ATOM 708 N N . THR A 1 95 ? -8.471 -9.860 4.526 1.00 98.81 95 THR A N 1
ATOM 709 C CA . THR A 1 95 ? -8.023 -8.818 3.588 1.00 98.81 95 THR A CA 1
ATOM 710 C C . THR A 1 95 ? -9.004 -8.687 2.421 1.00 98.81 95 THR A C 1
ATOM 712 O O . THR A 1 95 ? -9.506 -7.596 2.152 1.00 98.81 95 THR A O 1
ATOM 715 N N . LEU A 1 96 ? -9.379 -9.800 1.783 1.00 98.81 96 LEU A N 1
ATOM 716 C CA . LEU A 1 96 ? -10.346 -9.804 0.682 1.00 98.81 96 LEU A CA 1
ATOM 717 C C . LEU A 1 96 ? -11.758 -9.406 1.112 1.00 98.81 96 LEU A C 1
ATOM 719 O O . LEU A 1 96 ? -12.474 -8.792 0.318 1.00 98.81 96 LEU A O 1
ATOM 723 N N . ALA A 1 97 ? -12.177 -9.743 2.332 1.00 98.75 97 ALA A N 1
ATOM 724 C CA . ALA A 1 97 ? -13.487 -9.345 2.839 1.00 98.75 97 ALA A CA 1
ATOM 725 C C . ALA A 1 97 ? -13.614 -7.815 2.906 1.00 98.75 97 ALA A C 1
ATOM 727 O O . ALA A 1 97 ? -14.624 -7.265 2.468 1.00 98.75 97 ALA A O 1
ATOM 728 N N . VAL A 1 98 ? -12.574 -7.127 3.385 1.00 98.56 98 VAL A N 1
ATOM 729 C CA . VAL A 1 98 ? -12.547 -5.657 3.439 1.00 98.56 98 VAL A CA 1
ATOM 730 C C . VAL A 1 98 ? -12.347 -5.068 2.046 1.00 98.56 98 VAL A C 1
ATOM 732 O O . VAL A 1 98 ? -13.089 -4.169 1.654 1.00 98.56 98 VAL A O 1
ATOM 735 N N . ALA A 1 99 ? -11.428 -5.632 1.257 1.00 98.25 99 ALA A N 1
ATOM 736 C CA . ALA A 1 99 ? -11.165 -5.193 -0.109 1.00 98.25 99 ALA A CA 1
ATOM 737 C C . ALA A 1 99 ? -12.403 -5.272 -1.015 1.00 98.25 99 ALA A C 1
ATOM 739 O O . ALA A 1 99 ? -12.484 -4.542 -1.993 1.00 98.25 99 ALA A O 1
ATOM 7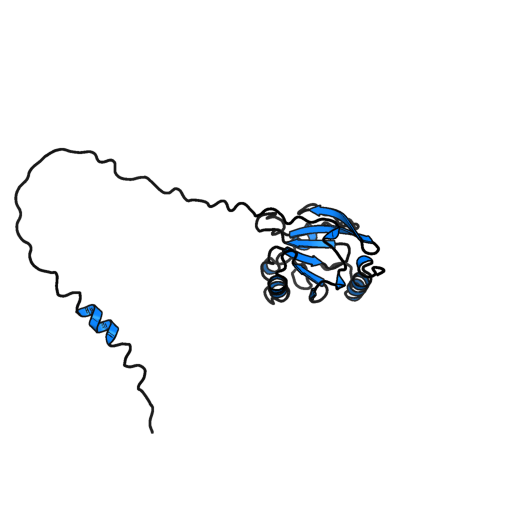40 N N . ASN A 1 100 ? -13.370 -6.150 -0.737 1.00 97.88 100 ASN A N 1
ATOM 741 C CA . ASN A 1 100 ? -14.614 -6.281 -1.508 1.00 97.88 100 ASN A CA 1
ATOM 742 C C . ASN A 1 100 ? -15.844 -5.674 -0.815 1.00 97.88 100 ASN A C 1
ATOM 744 O O . ASN A 1 100 ? -16.961 -5.853 -1.299 1.00 97.88 100 ASN A O 1
ATOM 748 N N . SER A 1 101 ? -15.663 -4.966 0.300 1.00 97.88 101 SER A N 1
ATOM 749 C CA . SER A 1 101 ? -16.760 -4.327 1.023 1.00 97.88 101 SER A CA 1
ATOM 750 C C . SER A 1 101 ? -17.328 -3.140 0.242 1.00 97.88 101 SER A C 1
ATOM 752 O O . SER A 1 101 ? -16.602 -2.215 -0.111 1.00 97.88 101 SER A O 1
ATOM 754 N N . GLU A 1 102 ? -18.648 -3.113 0.048 1.00 96.19 102 GLU A N 1
ATOM 755 C CA . GLU A 1 102 ? -19.354 -1.979 -0.575 1.00 96.19 102 GLU A CA 1
ATOM 756 C C . GLU A 1 102 ? -19.369 -0.721 0.307 1.00 96.19 102 GLU A C 1
ATOM 758 O O . GLU A 1 102 ? -19.672 0.372 -0.167 1.00 96.19 102 GLU A O 1
ATOM 763 N N . THR A 1 103 ? -19.066 -0.865 1.598 1.00 96.94 103 THR A N 1
ATOM 764 C CA . THR A 1 103 ? -19.097 0.227 2.583 1.00 96.94 103 THR A CA 1
ATOM 765 C C . THR A 1 103 ? -17.737 0.485 3.224 1.00 96.94 103 THR A C 1
ATOM 767 O O . THR A 1 103 ? -17.657 1.217 4.209 1.00 96.94 103 THR A O 1
ATOM 770 N N . GLY A 1 104 ? -16.682 -0.148 2.711 1.00 97.12 104 GLY A N 1
ATOM 771 C CA . GLY A 1 104 ? -15.342 -0.083 3.283 1.00 97.12 104 GLY A CA 1
ATOM 772 C C . GLY A 1 104 ? -15.214 -0.842 4.606 1.00 97.12 104 GLY A C 1
ATOM 773 O O . GLY A 1 104 ? -16.026 -1.718 4.929 1.00 97.12 104 GLY A O 1
ATOM 774 N N . GLY A 1 105 ? -14.165 -0.529 5.356 1.00 98.00 105 GLY A N 1
ATOM 775 C CA . GLY A 1 105 ? -13.814 -1.179 6.613 1.00 98.00 105 GLY A CA 1
ATOM 776 C C . GLY A 1 105 ? -12.328 -1.043 6.935 1.00 98.00 105 GLY A C 1
ATOM 777 O O . GLY A 1 105 ? -11.532 -0.608 6.109 1.00 98.00 105 GLY A O 1
ATOM 778 N N . THR A 1 106 ? -11.955 -1.427 8.154 1.00 98.19 106 THR A N 1
ATOM 779 C CA . THR A 1 106 ? -10.552 -1.480 8.578 1.00 98.19 106 THR A CA 1
ATOM 780 C C . THR A 1 106 ? -9.887 -2.732 8.030 1.00 98.19 106 THR A C 1
ATOM 782 O O . THR A 1 106 ? -10.365 -3.839 8.283 1.00 98.19 106 THR A O 1
ATOM 785 N N . TRP A 1 107 ? -8.775 -2.564 7.323 1.00 98.56 107 TRP A N 1
ATOM 786 C CA . TRP A 1 107 ? -7.989 -3.677 6.804 1.00 98.56 107 TRP A CA 1
ATOM 787 C C . TRP A 1 107 ? -7.272 -4.411 7.942 1.00 98.56 107 TRP A C 1
ATOM 789 O O . TRP A 1 107 ? -6.763 -3.760 8.861 1.00 98.56 107 TRP A O 1
ATOM 799 N N . PRO A 1 108 ? -7.216 -5.754 7.912 1.00 98.56 108 PRO A N 1
ATOM 800 C CA . PRO A 1 108 ? -6.521 -6.514 8.940 1.00 98.56 108 PRO A CA 1
ATOM 801 C C . PRO A 1 108 ? -5.007 -6.306 8.837 1.00 98.56 108 PRO A C 1
ATOM 803 O O . PRO A 1 108 ? -4.462 -6.117 7.745 1.00 98.56 108 PRO A O 1
ATOM 806 N N . THR A 1 109 ? -4.323 -6.385 9.978 1.00 98.62 109 THR A N 1
ATOM 807 C CA . THR A 1 109 ? -2.858 -6.407 10.048 1.00 98.62 109 THR A CA 1
ATOM 808 C C . THR A 1 109 ? -2.283 -7.483 9.122 1.00 98.62 109 THR A C 1
ATOM 810 O O . THR A 1 109 ? -2.866 -8.555 8.949 1.00 98.62 109 THR A O 1
ATOM 813 N N . GLY A 1 110 ? -1.152 -7.170 8.498 1.00 98.62 110 GLY A N 1
ATOM 814 C CA . GLY A 1 110 ? -0.503 -8.001 7.491 1.00 98.62 110 GLY A CA 1
ATOM 815 C C . GLY A 1 110 ? -0.980 -7.743 6.069 1.00 98.62 110 GLY A C 1
ATOM 816 O O . GLY A 1 110 ? -0.292 -8.167 5.148 1.00 98.62 110 GLY A O 1
ATOM 817 N N . SER A 1 111 ? -2.099 -7.039 5.860 1.00 98.88 111 SER A N 1
ATOM 818 C CA . SER A 1 111 ? -2.585 -6.743 4.507 1.00 98.88 111 SER A CA 1
ATOM 819 C C . SER A 1 111 ? -1.527 -6.026 3.676 1.00 98.88 111 SER A C 1
ATOM 821 O O . SER A 1 111 ? -0.983 -5.015 4.113 1.00 98.88 111 SER A O 1
ATOM 823 N N . VAL A 1 112 ? -1.303 -6.519 2.464 1.00 98.75 112 VAL A N 1
ATOM 824 C CA . VAL A 1 112 ? -0.446 -5.912 1.446 1.00 98.75 112 VAL A CA 1
ATOM 825 C C . VAL A 1 112 ? -1.344 -5.408 0.330 1.00 98.75 112 VAL A C 1
ATOM 827 O O . VAL A 1 112 ? -2.234 -6.136 -0.113 1.00 98.75 112 VAL A O 1
ATOM 830 N N . VAL A 1 113 ? -1.127 -4.180 -0.132 1.00 98.69 113 VAL A N 1
ATOM 831 C CA . VAL A 1 113 ? -1.852 -3.604 -1.270 1.00 98.69 113 VAL A CA 1
ATOM 832 C C . VAL A 1 113 ? -0.853 -3.035 -2.260 1.00 98.69 113 VAL A C 1
ATOM 834 O O . VAL A 1 113 ? 0.016 -2.243 -1.892 1.00 98.69 113 VAL A O 1
ATOM 837 N N . GLN A 1 114 ? -1.000 -3.425 -3.525 1.00 98.12 114 GLN A N 1
ATOM 838 C CA . GLN A 1 114 ? -0.095 -3.011 -4.584 1.00 98.12 114 GLN A CA 1
ATOM 839 C C . GLN A 1 114 ? -0.849 -2.656 -5.871 1.00 98.12 114 GLN A C 1
ATOM 841 O O . GLN A 1 114 ? -1.610 -3.462 -6.409 1.00 98.12 114 GLN A O 1
ATOM 846 N N . LEU A 1 115 ? -0.634 -1.440 -6.385 1.00 97.19 115 LEU A N 1
ATOM 847 C CA . LEU A 1 115 ? -1.195 -1.001 -7.670 1.00 97.19 115 LEU A CA 1
ATOM 848 C C . LEU A 1 115 ? -0.186 -1.150 -8.814 1.00 97.19 115 LEU A C 1
ATOM 850 O O . LEU A 1 115 ? -0.555 -1.591 -9.903 1.00 97.19 115 LEU A O 1
ATOM 854 N N . VAL A 1 116 ? 1.073 -0.786 -8.571 1.00 96.94 116 VAL A N 1
ATOM 855 C CA . VAL A 1 116 ? 2.182 -0.861 -9.532 1.00 96.94 116 VAL A CA 1
ATOM 856 C C . VAL A 1 116 ? 3.387 -1.558 -8.887 1.00 96.94 116 VAL A C 1
ATOM 858 O O . VAL A 1 116 ? 3.523 -1.495 -7.667 1.00 96.94 116 VAL A O 1
ATOM 861 N N . PRO A 1 117 ? 4.285 -2.202 -9.659 1.00 97.00 117 PRO A N 1
ATOM 862 C CA . PRO A 1 117 ? 5.413 -2.970 -9.119 1.00 97.00 117 PRO A CA 1
ATOM 863 C C . PRO A 1 117 ? 6.326 -2.204 -8.150 1.00 97.00 117 PRO A C 1
ATOM 865 O O . PRO A 1 117 ? 6.903 -2.798 -7.248 1.00 97.00 117 PRO A O 1
ATOM 868 N N . THR A 1 118 ? 6.440 -0.887 -8.314 1.00 96.88 118 THR A N 1
ATOM 869 C CA . THR A 1 118 ? 7.405 -0.052 -7.587 1.00 96.88 118 THR A CA 1
ATOM 870 C C . THR A 1 118 ? 6.859 0.584 -6.311 1.00 96.88 118 THR A C 1
ATOM 872 O O . THR A 1 118 ? 7.614 1.245 -5.617 1.00 96.88 118 THR A O 1
ATOM 875 N N . GLU A 1 119 ? 5.571 0.443 -5.997 1.00 97.38 119 GLU A N 1
ATOM 876 C CA . GLU A 1 119 ? 4.958 1.080 -4.823 1.00 97.38 119 GLU A CA 1
ATOM 877 C C . GLU A 1 119 ? 4.057 0.079 -4.106 1.00 97.38 119 GLU A C 1
ATOM 879 O O . GLU A 1 119 ? 3.146 -0.465 -4.729 1.00 97.38 119 GLU A O 1
ATOM 884 N N . VAL A 1 120 ? 4.271 -0.143 -2.808 1.00 98.25 120 VAL A N 1
ATOM 885 C CA . VAL A 1 120 ? 3.463 -1.063 -1.990 1.00 98.25 120 VAL A CA 1
ATOM 886 C C . VAL A 1 120 ? 3.139 -0.438 -0.636 1.00 98.25 120 VAL A C 1
ATOM 888 O O . VAL A 1 120 ? 3.899 0.380 -0.115 1.00 98.25 120 VAL A O 1
ATOM 891 N N . MET A 1 121 ? 1.995 -0.810 -0.065 1.00 98.62 121 MET A N 1
ATOM 892 C CA . MET A 1 121 ? 1.636 -0.458 1.307 1.00 98.62 121 MET A CA 1
ATOM 893 C C . MET A 1 121 ? 1.274 -1.699 2.118 1.00 98.62 121 MET A C 1
ATOM 895 O O . MET A 1 121 ? 0.603 -2.604 1.615 1.00 98.62 121 MET A O 1
ATOM 899 N N . VAL A 1 122 ? 1.720 -1.733 3.374 1.00 98.81 122 VAL A N 1
ATOM 900 C CA . VAL A 1 122 ? 1.505 -2.850 4.301 1.00 98.81 122 VAL A CA 1
ATOM 901 C C . VAL A 1 122 ? 0.837 -2.360 5.579 1.00 98.81 122 VAL A C 1
ATOM 903 O O . VAL A 1 122 ? 1.266 -1.376 6.182 1.00 98.81 122 VAL A O 1
ATOM 906 N N . LYS A 1 123 ? -0.222 -3.050 6.004 1.00 98.81 123 LYS A N 1
ATOM 907 C CA . LYS A 1 123 ? -0.945 -2.756 7.242 1.00 98.81 123 LYS A CA 1
ATOM 908 C C . LYS A 1 123 ? -0.183 -3.326 8.438 1.00 98.81 123 LYS A C 1
ATOM 910 O O . LYS A 1 123 ? -0.193 -4.536 8.668 1.00 98.81 123 LYS A O 1
ATOM 915 N N . GLN A 1 124 ? 0.450 -2.458 9.214 1.00 98.50 124 GLN A N 1
ATOM 916 C CA . GLN A 1 124 ? 1.144 -2.812 10.449 1.00 98.50 124 GLN A CA 1
ATOM 917 C C . GLN A 1 124 ? 0.154 -3.066 11.607 1.00 98.50 124 GLN A C 1
ATOM 919 O O . GLN A 1 124 ? -1.057 -2.848 11.457 1.00 98.50 124 GLN A O 1
ATOM 924 N N . PRO A 1 125 ? 0.609 -3.579 12.766 1.00 98.00 125 PRO A N 1
ATOM 925 C CA . PRO A 1 125 ? -0.248 -3.726 13.932 1.00 98.00 125 PRO A CA 1
ATOM 926 C C . PRO A 1 125 ? -0.857 -2.404 14.391 1.00 98.00 125 PRO A C 1
ATOM 928 O O . PRO A 1 125 ? -0.265 -1.333 14.240 1.00 98.00 125 PRO A O 1
ATOM 931 N N . ALA A 1 126 ? -2.041 -2.498 14.990 1.00 96.75 126 ALA A N 1
ATOM 932 C CA . ALA A 1 126 ? -2.791 -1.335 15.437 1.00 96.75 126 ALA A CA 1
ATOM 933 C C . ALA A 1 126 ? -1.968 -0.443 16.385 1.00 96.75 126 ALA A C 1
ATOM 935 O O . ALA A 1 126 ? -1.436 -0.914 17.394 1.00 96.75 126 ALA A O 1
ATOM 936 N N . GLY A 1 127 ? -1.906 0.855 16.085 1.00 95.56 127 GLY A N 1
ATOM 937 C CA . GLY A 1 127 ? -1.168 1.844 16.876 1.00 95.56 127 GLY A CA 1
ATOM 938 C C . GLY A 1 127 ? 0.298 2.037 16.480 1.00 95.56 127 GLY A C 1
ATOM 939 O O . GLY A 1 127 ? 0.981 2.836 17.123 1.00 95.56 127 GLY A O 1
ATOM 940 N N . THR A 1 128 ? 0.774 1.368 15.427 1.00 96.81 128 THR A N 1
ATOM 941 C CA . THR A 1 128 ? 2.108 1.593 14.847 1.00 96.81 128 THR A CA 1
ATOM 942 C C . THR A 1 128 ? 2.254 3.016 14.299 1.00 96.81 128 THR A C 1
ATOM 944 O O . THR A 1 128 ? 3.268 3.674 14.532 1.00 96.81 128 THR A O 1
ATOM 947 N N . SER A 1 129 ? 1.237 3.523 13.600 1.00 96.69 129 SER A N 1
ATOM 948 C CA . SER A 1 129 ? 1.226 4.877 13.046 1.00 96.69 129 SER A CA 1
ATOM 949 C C . SER A 1 129 ? -0.203 5.423 12.951 1.00 96.69 129 SER A C 1
ATOM 951 O O . SER A 1 129 ? -0.891 5.242 11.943 1.00 96.69 129 SER A O 1
ATOM 953 N N . PRO A 1 130 ? -0.655 6.198 13.955 1.00 95.19 130 PRO A N 1
ATOM 954 C CA . PRO A 1 130 ? -1.978 6.821 13.923 1.00 95.19 130 PRO A CA 1
ATOM 955 C C . PRO A 1 130 ? -2.201 7.752 12.722 1.00 95.19 130 PRO A C 1
ATOM 957 O O . PRO A 1 130 ? -3.332 7.948 12.294 1.00 95.19 130 PRO A O 1
ATOM 960 N N . GLN A 1 131 ? -1.128 8.334 12.175 1.00 96.81 131 GLN A N 1
ATOM 961 C CA . GLN A 1 131 ? -1.193 9.284 11.058 1.00 96.81 131 GLN A CA 1
ATOM 962 C C . GLN A 1 131 ? -1.558 8.612 9.734 1.00 96.81 131 GLN A C 1
ATOM 964 O O . GLN A 1 131 ? -2.173 9.237 8.876 1.00 96.81 131 GLN A O 1
ATOM 969 N N . THR A 1 132 ? -1.194 7.342 9.579 1.00 97.62 132 THR A N 1
ATOM 970 C CA . THR A 1 132 ? -1.405 6.574 8.350 1.00 97.62 132 THR A CA 1
ATOM 971 C C . THR A 1 132 ? -2.448 5.479 8.537 1.00 97.62 132 THR A C 1
ATOM 973 O O . THR A 1 132 ? -2.588 4.615 7.683 1.00 97.62 132 THR A O 1
ATOM 976 N N . ASN A 1 133 ? -3.163 5.486 9.667 1.00 97.69 133 ASN A N 1
ATOM 977 C CA . ASN A 1 133 ? -3.978 4.361 10.117 1.00 97.69 133 ASN A CA 1
ATOM 978 C C . ASN A 1 133 ? -3.205 3.032 10.039 1.00 97.69 133 ASN A C 1
ATOM 980 O O . ASN A 1 133 ? -3.692 2.052 9.488 1.00 97.69 133 ASN A O 1
ATOM 984 N N . ASP A 1 134 ? -1.965 3.034 10.526 1.00 98.50 134 ASP A N 1
ATOM 985 C CA . ASP A 1 134 ? -1.046 1.892 10.563 1.00 98.50 134 ASP A CA 1
ATOM 986 C C . ASP A 1 134 ? -0.597 1.360 9.193 1.00 98.50 134 ASP A C 1
ATOM 988 O O . ASP A 1 134 ? 0.044 0.317 9.119 1.00 98.50 134 ASP A O 1
ATOM 992 N N . TRP A 1 135 ? -0.866 2.079 8.102 1.00 98.69 135 TRP A N 1
ATOM 993 C CA . TRP A 1 135 ? -0.262 1.772 6.808 1.00 98.69 135 TRP A CA 1
ATOM 994 C C . TRP A 1 135 ? 1.179 2.260 6.751 1.00 98.69 135 TRP A C 1
ATOM 996 O O . TRP A 1 135 ? 1.447 3.444 6.956 1.00 98.69 135 TRP A O 1
ATOM 1006 N N . GLU A 1 136 ? 2.097 1.354 6.456 1.00 98.69 136 GLU A N 1
ATOM 1007 C CA . GLU A 1 136 ? 3.460 1.679 6.063 1.00 98.69 136 GLU A CA 1
ATOM 1008 C C . GLU A 1 136 ? 3.565 1.658 4.538 1.00 98.69 136 GLU A C 1
ATOM 1010 O O . GLU A 1 136 ? 3.016 0.767 3.892 1.00 98.69 136 GLU A O 1
ATOM 1015 N N . PHE A 1 137 ? 4.263 2.632 3.966 1.00 98.62 137 PHE A N 1
ATOM 1016 C CA . PHE A 1 137 ? 4.463 2.786 2.530 1.00 98.62 137 PHE A CA 1
ATOM 1017 C C . PHE A 1 137 ? 5.896 2.441 2.143 1.00 98.62 137 PHE A C 1
ATOM 1019 O O . PHE A 1 137 ? 6.825 2.645 2.926 1.00 98.62 137 PHE A O 1
ATOM 1026 N N . PHE A 1 138 ? 6.068 1.964 0.916 1.00 98.38 138 PHE A N 1
ATOM 1027 C CA . PHE A 1 138 ? 7.343 1.530 0.367 1.00 98.38 138 PHE A CA 1
ATOM 1028 C C . PHE A 1 138 ? 7.456 1.986 -1.088 1.00 98.38 138 PHE A C 1
ATOM 1030 O O . PHE A 1 138 ? 6.558 1.728 -1.891 1.00 98.38 138 PHE A O 1
ATOM 1037 N N . GLU A 1 139 ? 8.583 2.606 -1.428 1.00 97.94 139 GLU A N 1
ATOM 1038 C CA . GLU A 1 139 ? 9.061 2.710 -2.807 1.00 97.94 139 GLU A CA 1
ATOM 1039 C C . GLU A 1 139 ? 10.086 1.599 -3.024 1.00 97.94 139 GLU A C 1
ATOM 1041 O O . GLU A 1 139 ? 11.062 1.469 -2.274 1.00 97.94 139 GLU A O 1
ATOM 1046 N N . LEU A 1 140 ? 9.869 0.826 -4.076 1.00 97.56 140 LEU A N 1
ATOM 1047 C CA . LEU A 1 140 ? 10.720 -0.269 -4.491 1.00 97.56 140 LEU A CA 1
ATOM 1048 C C . LEU A 1 140 ? 11.439 0.084 -5.789 1.00 97.56 140 LEU A C 1
ATOM 1050 O O . LEU A 1 140 ? 10.851 0.672 -6.702 1.00 97.56 140 LEU A O 1
ATOM 1054 N N . ASP A 1 141 ? 12.685 -0.356 -5.908 1.00 96.12 141 ASP A N 1
ATOM 1055 C CA . ASP A 1 141 ? 13.261 -0.664 -7.210 1.00 96.12 141 ASP A CA 1
ATOM 1056 C C . ASP A 1 141 ? 13.021 -2.144 -7.503 1.00 96.12 141 ASP A C 1
ATOM 1058 O O . ASP A 1 141 ? 13.088 -2.979 -6.602 1.00 96.12 141 ASP A O 1
ATOM 1062 N N . VAL A 1 142 ? 12.680 -2.470 -8.746 1.00 95.25 142 VAL A N 1
ATOM 1063 C CA . VAL A 1 142 ? 12.323 -3.839 -9.134 1.00 95.25 142 VAL A CA 1
ATOM 1064 C C . VAL A 1 142 ? 13.109 -4.242 -10.365 1.00 95.25 142 VAL A C 1
ATOM 1066 O O . VAL A 1 142 ? 13.168 -3.520 -11.363 1.00 95.25 142 VAL A O 1
ATOM 1069 N N . SER A 1 143 ? 13.715 -5.419 -10.296 1.00 92.69 143 SER A N 1
ATOM 1070 C CA . SER A 1 143 ? 14.512 -5.985 -11.374 1.00 92.69 143 SER A CA 1
ATOM 1071 C C . SER A 1 143 ? 14.168 -7.465 -11.568 1.00 92.69 143 SER A C 1
ATOM 1073 O O . SER A 1 143 ? 13.165 -7.952 -11.048 1.00 92.69 143 SER A O 1
ATOM 1075 N N . SER A 1 144 ? 14.925 -8.169 -12.410 1.00 89.56 144 SER A N 1
ATOM 1076 C CA . SER A 1 144 ? 14.620 -9.540 -12.833 1.00 89.56 144 SER A CA 1
ATOM 1077 C C . SER A 1 144 ? 14.614 -10.521 -11.654 1.00 89.56 144 SER A C 1
ATOM 1079 O O . SER A 1 144 ? 15.639 -11.120 -11.342 1.00 89.56 144 SER A O 1
ATOM 1081 N N . GLY A 1 145 ? 13.441 -10.735 -11.061 1.00 84.12 145 GLY A N 1
ATOM 1082 C CA . GLY A 1 145 ? 13.237 -11.616 -9.907 1.00 84.12 145 GLY A CA 1
ATOM 1083 C C . GLY A 1 145 ? 13.589 -11.011 -8.548 1.00 84.12 145 GLY A C 1
ATOM 1084 O O . GLY A 1 145 ? 13.527 -11.730 -7.558 1.00 84.12 145 GLY A O 1
ATOM 1085 N N . GLU A 1 146 ? 13.950 -9.729 -8.495 1.00 89.69 146 GLU A N 1
ATOM 1086 C CA . GLU A 1 146 ? 14.483 -9.074 -7.297 1.00 89.69 146 GLU A CA 1
ATOM 1087 C C . GLU A 1 146 ? 13.774 -7.740 -7.034 1.00 89.69 146 GLU A C 1
ATOM 1089 O O . GLU A 1 146 ? 13.328 -7.057 -7.963 1.00 89.69 146 GLU A O 1
ATOM 1094 N N . SER A 1 147 ? 13.731 -7.339 -5.767 1.00 94.75 147 SER A N 1
ATOM 1095 C CA . SER A 1 147 ? 13.328 -6.003 -5.326 1.00 94.75 147 SER A CA 1
ATOM 1096 C C . SER A 1 147 ? 14.379 -5.398 -4.407 1.00 94.75 147 SER A C 1
ATOM 1098 O O . SER A 1 147 ? 15.122 -6.107 -3.741 1.00 94.75 147 SER A O 1
ATOM 1100 N N . GLU A 1 148 ? 14.414 -4.074 -4.345 1.00 96.44 148 GLU A N 1
ATOM 1101 C CA . GLU A 1 148 ? 15.146 -3.304 -3.345 1.00 96.44 148 GLU A CA 1
ATOM 1102 C C . GLU A 1 148 ? 14.190 -2.280 -2.736 1.00 96.44 148 GLU A C 1
ATOM 1104 O O . GLU A 1 148 ? 13.449 -1.612 -3.456 1.00 96.44 148 GLU A O 1
ATOM 1109 N N . ILE A 1 149 ? 14.209 -2.123 -1.412 1.00 9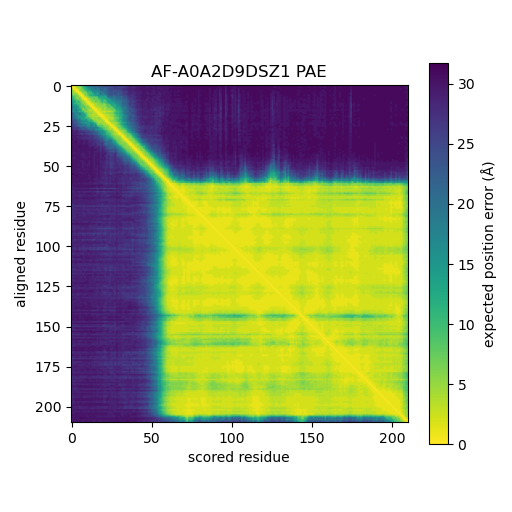7.44 149 ILE A N 1
ATOM 1110 C CA . ILE A 1 149 ? 13.471 -1.046 -0.749 1.00 97.44 149 ILE A CA 1
ATOM 1111 C C . ILE A 1 149 ? 14.305 0.232 -0.857 1.00 97.44 149 ILE A C 1
ATOM 1113 O O . ILE A 1 149 ? 15.272 0.413 -0.119 1.00 97.44 149 ILE A O 1
ATOM 1117 N N . VAL A 1 150 ? 13.905 1.134 -1.754 1.00 96.38 150 VAL A N 1
ATOM 1118 C CA . VAL A 1 150 ? 14.557 2.442 -1.933 1.00 96.38 150 VAL A CA 1
ATOM 1119 C C . VAL A 1 150 ? 14.249 3.346 -0.745 1.00 96.38 150 VAL A C 1
ATOM 1121 O O . VAL A 1 150 ? 15.125 4.034 -0.219 1.00 96.38 150 VAL A O 1
ATOM 1124 N N . THR A 1 151 ? 12.989 3.355 -0.316 1.00 96.38 151 THR A N 1
ATOM 1125 C CA . THR A 1 151 ? 12.553 4.034 0.902 1.00 96.38 151 THR A CA 1
ATOM 1126 C C . THR A 1 151 ? 11.300 3.368 1.454 1.00 96.38 151 THR A C 1
ATOM 1128 O O . THR A 1 151 ? 10.497 2.809 0.707 1.00 96.38 151 THR A O 1
ATOM 1131 N N . ARG A 1 152 ? 11.134 3.425 2.773 1.00 97.56 152 ARG A N 1
ATOM 1132 C CA . ARG A 1 152 ? 9.935 2.970 3.475 1.00 97.56 152 ARG A CA 1
ATOM 1133 C C . ARG A 1 152 ? 9.670 3.835 4.692 1.00 97.56 152 ARG A C 1
ATOM 1135 O O . ARG A 1 152 ? 10.594 4.442 5.234 1.00 97.56 152 ARG A O 1
ATOM 1142 N N . GLY A 1 153 ? 8.426 3.855 5.139 1.00 97.44 153 GLY A N 1
ATOM 1143 C CA . GLY A 1 153 ? 8.026 4.622 6.308 1.00 97.44 153 GLY A CA 1
ATOM 1144 C C . GLY A 1 153 ? 6.553 4.993 6.280 1.00 97.44 153 GLY A C 1
ATOM 1145 O O . GLY A 1 153 ? 5.745 4.378 5.590 1.00 97.44 153 GLY A O 1
ATOM 1146 N N . PHE A 1 154 ? 6.198 6.019 7.046 1.00 97.81 154 PHE A N 1
ATOM 1147 C CA . PHE A 1 154 ? 4.799 6.363 7.292 1.00 97.81 154 PHE A CA 1
ATOM 1148 C C . PHE A 1 154 ? 4.415 7.691 6.638 1.00 97.81 154 PHE A C 1
ATOM 1150 O O . PHE A 1 154 ? 3.559 7.731 5.761 1.00 97.81 154 PHE A O 1
ATOM 1157 N N . THR A 1 155 ? 5.038 8.796 7.038 1.00 97.12 155 THR A N 1
ATOM 1158 C CA . THR A 1 155 ? 4.595 10.142 6.628 1.00 97.12 155 THR A CA 1
ATOM 1159 C C . THR A 1 155 ? 5.477 10.795 5.567 1.00 97.12 155 THR A C 1
ATOM 1161 O O . THR A 1 155 ? 5.096 11.800 4.979 1.00 97.12 155 THR A O 1
ATOM 1164 N N . ASP A 1 156 ? 6.666 10.256 5.324 1.00 94.81 156 ASP A N 1
ATOM 1165 C CA . ASP A 1 156 ? 7.756 10.898 4.582 1.00 94.81 156 ASP A CA 1
ATOM 1166 C C . ASP A 1 156 ? 8.254 10.077 3.381 1.00 94.81 156 ASP A C 1
ATOM 1168 O O . ASP A 1 156 ? 9.282 10.397 2.787 1.00 94.81 156 ASP A O 1
ATOM 1172 N N . VAL A 1 157 ? 7.496 9.054 2.976 1.00 96.25 157 VAL A N 1
ATOM 1173 C CA . VAL A 1 157 ? 7.807 8.234 1.799 1.00 96.25 157 VAL A CA 1
ATOM 1174 C C . VAL A 1 157 ? 7.427 8.991 0.533 1.00 96.25 157 VAL A C 1
ATOM 1176 O O . VAL A 1 157 ? 6.279 9.402 0.357 1.00 96.25 157 VAL A O 1
ATOM 1179 N N . VAL A 1 158 ? 8.412 9.190 -0.341 1.00 93.62 158 VAL A N 1
ATOM 1180 C CA . VAL A 1 158 ? 8.278 9.910 -1.608 1.00 93.62 158 VAL A CA 1
ATOM 1181 C C . VAL A 1 158 ? 8.691 8.980 -2.740 1.00 93.62 158 VAL A C 1
ATOM 1183 O O . VAL A 1 158 ? 9.790 8.428 -2.708 1.00 93.62 158 VAL A O 1
ATOM 1186 N N . ASN A 1 159 ? 7.822 8.824 -3.736 1.00 89.62 159 ASN A N 1
ATOM 1187 C CA . ASN A 1 159 ? 8.106 7.995 -4.899 1.00 89.62 159 ASN A CA 1
ATOM 1188 C C . ASN A 1 159 ? 9.144 8.643 -5.825 1.00 89.62 159 ASN A C 1
ATOM 1190 O O . ASN A 1 159 ? 9.481 9.829 -5.712 1.00 89.62 159 ASN A O 1
ATOM 1194 N N . ARG A 1 160 ? 9.619 7.890 -6.820 1.00 88.88 160 ARG A N 1
ATOM 1195 C CA . ARG A 1 160 ? 10.614 8.376 -7.799 1.00 88.88 160 ARG A CA 1
ATOM 1196 C C . ARG A 1 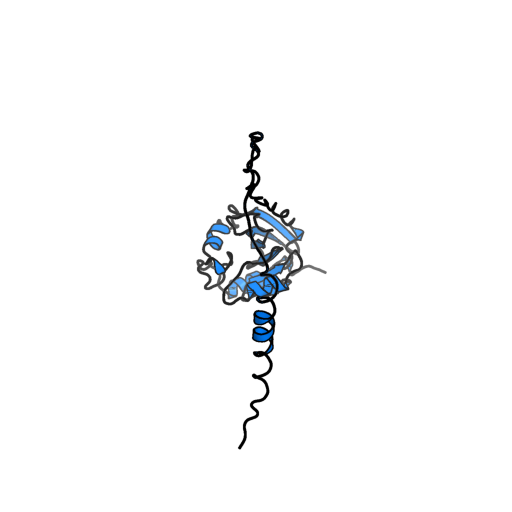160 ? 10.194 9.619 -8.598 1.00 88.88 160 ARG A C 1
ATOM 1198 O O . ARG A 1 160 ? 11.040 10.265 -9.213 1.00 88.88 160 ARG A O 1
ATOM 1205 N N . PHE A 1 161 ? 8.904 9.954 -8.608 1.00 86.69 161 PHE A N 1
ATOM 1206 C CA . PHE A 1 161 ? 8.354 11.125 -9.295 1.00 86.69 161 PHE A CA 1
ATOM 1207 C C . PHE A 1 161 ? 8.196 12.345 -8.374 1.00 86.69 161 PHE A C 1
ATOM 1209 O O . PHE A 1 161 ? 7.738 13.394 -8.829 1.00 86.69 161 PHE A O 1
ATOM 1216 N N . GLY A 1 162 ? 8.592 12.236 -7.102 1.00 88.81 162 GLY A N 1
ATOM 1217 C CA . GLY A 1 162 ? 8.517 13.318 -6.121 1.00 88.81 162 GLY A CA 1
ATOM 1218 C C . GLY A 1 162 ? 7.160 13.453 -5.423 1.00 88.81 162 GLY A C 1
ATOM 1219 O O . GLY A 1 162 ? 6.950 14.438 -4.717 1.00 88.81 162 GLY A O 1
ATOM 1220 N N . GLY A 1 163 ? 6.238 12.503 -5.610 1.00 92.19 163 GLY A N 1
ATOM 1221 C CA . GLY A 1 163 ? 4.950 12.467 -4.912 1.00 92.19 163 GLY A CA 1
ATOM 1222 C C . GLY A 1 163 ? 5.053 11.743 -3.570 1.00 92.19 163 GLY A C 1
ATOM 1223 O O . GLY A 1 163 ? 5.646 10.672 -3.500 1.00 92.19 163 GLY A O 1
ATOM 1224 N N . ASN A 1 164 ? 4.475 12.311 -2.509 1.00 95.81 164 ASN A N 1
ATOM 1225 C CA . ASN A 1 164 ? 4.412 11.671 -1.194 1.00 95.81 164 ASN A CA 1
ATOM 1226 C C . ASN A 1 164 ? 3.222 10.700 -1.107 1.00 95.81 164 ASN A C 1
ATOM 1228 O O . ASN A 1 164 ? 2.112 11.032 -1.533 1.00 95.81 164 ASN A O 1
ATOM 1232 N N . CYS A 1 165 ? 3.452 9.513 -0.541 1.00 96.38 165 CYS A N 1
ATOM 1233 C CA . CYS A 1 165 ? 2.435 8.467 -0.440 1.00 96.38 165 CYS A CA 1
ATOM 1234 C C . CYS A 1 165 ? 1.262 8.907 0.451 1.00 96.38 165 CYS A C 1
ATOM 1236 O O . CYS A 1 165 ? 0.106 8.875 0.026 1.00 96.38 165 CYS A O 1
ATOM 1238 N N . LEU A 1 166 ? 1.543 9.396 1.662 1.00 97.12 166 LEU A N 1
ATOM 1239 C CA . LEU A 1 166 ? 0.505 9.824 2.600 1.00 97.12 166 LEU A CA 1
ATOM 1240 C C . LEU A 1 166 ? -0.334 10.984 2.044 1.00 97.12 166 LEU A C 1
ATOM 1242 O O . LEU A 1 166 ? -1.555 10.942 2.158 1.00 97.12 166 LEU A O 1
ATOM 1246 N N . ASP A 1 167 ? 0.278 11.977 1.395 1.00 96.12 167 ASP A N 1
ATOM 1247 C CA . ASP A 1 167 ? -0.439 13.130 0.823 1.00 96.12 167 ASP A CA 1
ATOM 1248 C C . ASP A 1 167 ? -1.514 12.725 -0.203 1.00 96.12 167 ASP A C 1
ATOM 1250 O O . ASP A 1 167 ? -2.515 13.430 -0.384 1.00 96.12 167 ASP A O 1
ATOM 1254 N N . CYS A 1 168 ? -1.317 11.592 -0.881 1.00 94.88 168 CYS A N 1
ATOM 1255 C CA . CYS A 1 168 ? -2.317 11.001 -1.764 1.00 94.88 168 CYS A CA 1
ATOM 1256 C C . CYS A 1 168 ? -3.348 10.190 -0.965 1.00 94.88 168 CYS A C 1
ATOM 1258 O O . CYS A 1 168 ? -4.552 10.433 -1.073 1.00 94.88 168 CYS A O 1
ATOM 1260 N N . HIS A 1 169 ? -2.870 9.272 -0.124 1.00 97.56 169 HIS A N 1
ATOM 1261 C CA . HIS A 1 169 ? -3.688 8.277 0.570 1.00 97.56 169 HIS A CA 1
ATOM 1262 C C . HIS A 1 169 ? -4.605 8.858 1.661 1.00 97.56 169 HIS A C 1
ATOM 1264 O O . HIS A 1 169 ? -5.725 8.380 1.848 1.00 97.56 169 HIS A O 1
ATOM 1270 N N . VAL A 1 170 ? -4.196 9.948 2.319 1.00 96.88 170 VAL A N 1
ATOM 1271 C CA . VAL A 1 170 ? -4.975 10.634 3.370 1.00 96.88 170 VAL A CA 1
ATOM 1272 C C . VAL A 1 170 ? -6.280 11.253 2.865 1.00 96.88 170 VAL A C 1
ATOM 1274 O O . VAL A 1 170 ? -7.155 11.600 3.656 1.00 96.88 170 VAL A O 1
ATOM 1277 N N . LYS A 1 171 ? -6.422 11.411 1.545 1.00 97.06 171 LYS A N 1
ATOM 1278 C CA . LYS A 1 171 ? -7.622 11.976 0.917 1.00 97.06 171 LYS A CA 1
ATOM 1279 C C . LYS A 1 171 ? -8.762 10.971 0.796 1.00 97.06 171 LYS A C 1
ATOM 1281 O O . LYS A 1 171 ? -9.881 11.388 0.498 1.00 97.06 171 LYS A O 1
ATOM 1286 N N . ALA A 1 172 ? -8.495 9.681 1.002 1.00 97.94 172 ALA A N 1
ATOM 1287 C CA . ALA A 1 172 ? -9.537 8.668 0.986 1.00 97.94 172 ALA A CA 1
ATOM 1288 C C . ALA A 1 172 ? -10.601 9.003 2.037 1.00 97.94 172 ALA A C 1
ATOM 1290 O O . ALA A 1 172 ? -10.278 9.402 3.160 1.00 97.94 172 ALA A O 1
ATOM 1291 N N . GLU A 1 173 ? -11.877 8.838 1.692 1.00 98.25 173 GLU A N 1
ATOM 1292 C CA . GLU A 1 173 ? -12.933 8.983 2.687 1.00 98.25 173 GLU A CA 1
ATOM 1293 C C . GLU A 1 173 ? -12.687 7.986 3.838 1.00 98.25 173 GLU A C 1
ATOM 1295 O O . GLU A 1 173 ? -12.216 6.870 3.592 1.00 98.25 173 GLU A O 1
ATOM 1300 N N . PRO A 1 174 ? -12.993 8.347 5.098 1.00 97.50 174 PRO A N 1
ATOM 1301 C CA . PRO A 1 174 ? -12.518 7.598 6.264 1.00 97.50 174 PRO A CA 1
ATOM 1302 C C . PRO A 1 174 ? -12.867 6.105 6.275 1.00 97.50 174 PRO A C 1
ATOM 1304 O O . PRO A 1 174 ? -12.111 5.301 6.817 1.00 97.50 174 PRO A O 1
ATOM 1307 N N . GLN A 1 175 ? -13.998 5.715 5.683 1.00 98.12 175 GLN A N 1
ATOM 1308 C CA . GLN A 1 175 ? -14.424 4.318 5.619 1.00 98.12 175 GLN A CA 1
ATOM 1309 C C . GLN A 1 175 ? -13.540 3.446 4.717 1.00 98.12 175 GLN A C 1
ATOM 1311 O O . GLN A 1 175 ? -13.554 2.225 4.860 1.00 98.12 175 GLN A O 1
ATOM 1316 N N . TRP A 1 176 ? -12.772 4.048 3.807 1.00 98.38 176 TRP A N 1
ATOM 1317 C CA . TRP A 1 176 ? -11.914 3.332 2.863 1.00 98.38 176 TRP A CA 1
ATOM 1318 C C . TRP A 1 176 ? -10.507 3.072 3.388 1.00 98.38 176 TRP A C 1
ATOM 1320 O O . TRP A 1 176 ? -9.710 2.471 2.675 1.00 98.38 176 TRP A O 1
ATOM 1330 N N . ASP A 1 177 ? -10.208 3.491 4.622 1.00 98.25 177 ASP A N 1
ATOM 1331 C CA . ASP A 1 177 ? -8.967 3.145 5.317 1.00 98.25 177 ASP A CA 1
ATOM 1332 C C . ASP A 1 177 ? -7.718 3.422 4.463 1.00 98.25 177 ASP A C 1
ATOM 1334 O O . ASP A 1 177 ? -6.917 2.533 4.183 1.00 98.25 177 ASP A O 1
ATOM 1338 N N . MET A 1 178 ? -7.589 4.669 4.001 1.00 97.94 178 MET A N 1
ATOM 1339 C CA . MET A 1 178 ? -6.480 5.134 3.160 1.00 97.94 178 MET A CA 1
ATOM 1340 C C . MET A 1 178 ? -6.386 4.464 1.776 1.00 97.94 178 MET A C 1
ATOM 1342 O O . MET A 1 178 ? -5.475 4.783 1.019 1.00 97.94 178 MET A O 1
ATOM 1346 N N . ILE A 1 179 ? -7.298 3.568 1.382 1.00 97.56 179 ILE A N 1
ATOM 1347 C CA . ILE A 1 179 ? -7.277 2.951 0.049 1.00 97.56 179 ILE A CA 1
ATOM 1348 C C . ILE A 1 179 ? -7.915 3.885 -0.978 1.00 97.56 179 ILE A C 1
ATOM 1350 O O . ILE A 1 179 ? -9.134 4.05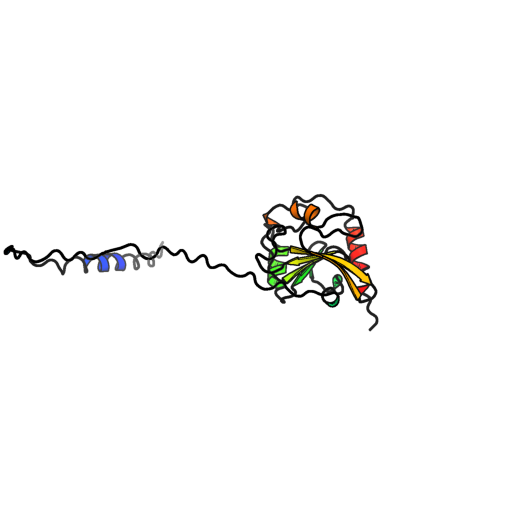5 -1.024 1.00 97.56 179 ILE A O 1
ATOM 1354 N N . CYS A 1 180 ? -7.080 4.446 -1.850 1.00 93.62 180 CYS A N 1
ATOM 1355 C CA . CYS A 1 180 ? -7.468 5.388 -2.898 1.00 93.62 180 CYS A CA 1
ATOM 1356 C C . CYS A 1 180 ? -7.926 4.721 -4.204 1.00 93.62 180 CYS A C 1
ATOM 1358 O O . CYS A 1 180 ? -7.401 5.001 -5.282 1.00 93.62 180 CYS A O 1
ATOM 1360 N N . GLU A 1 181 ? -8.922 3.837 -4.131 1.00 91.94 181 GLU A N 1
ATOM 1361 C CA . GLU A 1 181 ? -9.584 3.325 -5.337 1.00 91.94 181 GLU A CA 1
ATOM 1362 C C . GLU A 1 181 ? -10.461 4.416 -5.991 1.00 91.94 181 GLU A C 1
ATOM 1364 O O . GLU A 1 181 ? -10.810 5.440 -5.395 1.00 91.94 181 GLU A O 1
ATOM 1369 N N . THR A 1 182 ? -10.837 4.204 -7.255 1.00 90.19 182 THR A N 1
ATOM 1370 C CA . THR A 1 182 ? -11.773 5.089 -7.961 1.00 90.19 182 THR A CA 1
ATOM 1371 C C . THR A 1 182 ? -13.076 5.235 -7.176 1.00 90.19 182 THR A C 1
ATOM 1373 O O . THR A 1 182 ? -13.748 4.251 -6.887 1.00 90.19 182 THR A O 1
ATOM 1376 N N . GLY A 1 183 ? -13.465 6.478 -6.886 1.00 91.25 183 GLY A N 1
ATOM 1377 C CA . GLY A 1 183 ? -14.685 6.777 -6.134 1.00 91.25 183 GLY A CA 1
ATOM 1378 C C . GLY A 1 183 ? -14.508 6.810 -4.614 1.00 91.25 183 GLY A C 1
ATOM 1379 O O . GLY A 1 183 ? -15.478 7.088 -3.922 1.00 91.25 183 GLY A O 1
ATOM 1380 N N . HIS A 1 184 ? -13.294 6.602 -4.092 1.00 96.25 184 HIS A N 1
ATOM 1381 C CA . HIS A 1 184 ? -13.010 6.675 -2.652 1.00 96.25 184 HIS A CA 1
ATOM 1382 C C . HIS A 1 184 ? -12.639 8.088 -2.164 1.00 96.25 184 HIS A C 1
ATOM 1384 O O . HIS A 1 184 ? -12.144 8.240 -1.055 1.00 96.25 184 HIS A O 1
ATOM 1390 N N . GLY A 1 185 ? -12.849 9.127 -2.980 1.00 95.38 185 GLY A N 1
ATOM 1391 C CA . GLY A 1 185 ? -12.605 10.531 -2.613 1.00 95.38 185 GLY A CA 1
ATOM 1392 C C . GLY A 1 185 ? -11.200 11.068 -2.914 1.00 95.38 185 GLY A C 1
ATOM 1393 O O . GLY A 1 185 ? -10.984 12.273 -2.809 1.00 95.38 185 GLY A O 1
ATOM 1394 N N . CYS A 1 186 ? -10.266 10.215 -3.341 1.00 94.56 186 CYS A N 1
ATOM 1395 C CA . CYS A 1 186 ? -8.915 10.638 -3.714 1.00 94.56 186 CYS A CA 1
ATOM 1396 C C . CYS A 1 186 ? -8.848 11.280 -5.107 1.00 94.56 186 CYS A C 1
ATOM 1398 O O . CYS A 1 186 ? -9.702 11.051 -5.969 1.00 94.56 186 CYS A O 1
ATOM 1400 N N . ASP A 1 187 ? -7.781 12.047 -5.340 1.00 92.12 187 ASP A N 1
ATOM 1401 C CA . ASP A 1 187 ? -7.485 12.601 -6.659 1.00 92.12 187 ASP A CA 1
ATOM 1402 C C . ASP A 1 187 ? -7.112 11.483 -7.653 1.00 92.12 187 ASP A C 1
ATOM 1404 O O . ASP A 1 187 ? -6.417 10.534 -7.281 1.00 92.12 187 ASP A O 1
ATOM 1408 N N . PRO A 1 188 ? -7.518 11.579 -8.933 1.00 89.94 188 PRO A N 1
ATOM 1409 C CA . PRO A 1 188 ? -7.091 10.626 -9.948 1.00 89.94 188 PRO A CA 1
ATOM 1410 C C . PRO A 1 188 ? -5.574 10.644 -10.153 1.00 89.94 188 PRO A C 1
ATOM 1412 O O . PRO A 1 188 ? -4.961 11.706 -10.278 1.00 89.94 188 PRO A O 1
ATOM 1415 N N . ILE A 1 189 ? -4.981 9.461 -10.291 1.00 90.00 189 ILE A N 1
ATOM 1416 C CA . ILE A 1 189 ? -3.582 9.315 -10.700 1.00 90.00 189 ILE A CA 1
ATOM 1417 C C . ILE A 1 189 ? -3.426 9.523 -12.217 1.00 90.00 189 ILE A C 1
ATOM 1419 O O . ILE A 1 189 ? -4.347 9.220 -12.982 1.00 90.00 189 ILE A O 1
ATOM 1423 N N . PRO A 1 190 ? -2.257 9.981 -12.704 1.00 89.94 190 PRO A N 1
ATOM 1424 C CA . PRO A 1 190 ? -2.008 10.216 -14.128 1.00 89.94 190 PRO A CA 1
ATOM 1425 C C . PRO A 1 190 ? -1.715 8.919 -14.913 1.00 89.94 190 PRO A C 1
ATOM 1427 O O . PRO A 1 190 ? -0.902 8.918 -15.836 1.00 89.94 190 PRO A O 1
ATOM 1430 N N . LEU A 1 191 ? -2.363 7.806 -14.557 1.00 91.88 191 LEU A N 1
ATOM 1431 C CA . LEU A 1 191 ? -2.234 6.510 -15.222 1.00 91.88 191 LEU A CA 1
ATOM 1432 C C . LEU A 1 191 ? -3.614 6.025 -15.665 1.00 91.88 191 LEU A C 1
ATOM 1434 O O . LEU A 1 191 ? -4.543 5.930 -14.863 1.00 91.88 191 LEU A O 1
ATOM 1438 N N . SER A 1 192 ? -3.757 5.694 -16.949 1.00 94.12 192 SER A N 1
ATOM 1439 C CA . SER A 1 192 ? -4.980 5.055 -17.435 1.00 94.12 192 SER A CA 1
ATOM 1440 C C . SER A 1 192 ? -5.061 3.606 -16.948 1.00 94.12 192 SER A C 1
ATOM 1442 O O . SER A 1 192 ? -4.048 2.981 -16.632 1.00 94.12 192 SER A O 1
ATOM 1444 N N . ARG A 1 193 ? -6.264 3.021 -16.951 1.00 93.06 193 ARG A N 1
ATOM 1445 C CA . ARG A 1 193 ? -6.439 1.606 -16.592 1.00 93.06 193 ARG A CA 1
ATOM 1446 C C . ARG A 1 193 ? -5.597 0.673 -17.467 1.00 93.06 193 ARG A C 1
ATOM 1448 O O . ARG A 1 193 ? -5.040 -0.287 -16.950 1.00 93.06 193 ARG A O 1
ATOM 1455 N N . GLU A 1 194 ? -5.493 0.959 -18.763 1.00 96.25 194 GLU A N 1
ATOM 1456 C CA . GLU A 1 194 ? -4.672 0.186 -19.703 1.00 96.25 194 GLU A CA 1
ATOM 1457 C C . GLU A 1 194 ? -3.180 0.296 -19.372 1.00 96.25 194 GLU A C 1
ATOM 1459 O O . GLU A 1 194 ? -2.491 -0.721 -19.332 1.00 96.25 194 GLU A O 1
ATOM 1464 N N . MET A 1 195 ? -2.699 1.503 -19.050 1.00 96.94 195 MET A N 1
ATOM 1465 C CA . MET A 1 195 ? -1.318 1.703 -18.604 1.00 96.94 195 MET A CA 1
ATOM 1466 C C . MET A 1 195 ? -1.033 0.924 -17.321 1.00 96.94 195 MET A C 1
ATOM 1468 O O . MET A 1 195 ? -0.011 0.254 -17.246 1.00 96.94 195 MET A O 1
ATOM 1472 N N . ILE A 1 196 ? -1.948 0.960 -16.345 1.00 96.75 196 ILE A N 1
ATOM 1473 C CA . ILE A 1 196 ? -1.821 0.200 -15.093 1.00 96.75 196 ILE A CA 1
ATOM 1474 C C . ILE A 1 196 ? -1.714 -1.298 -15.385 1.00 96.75 196 ILE A C 1
ATOM 1476 O O . ILE A 1 196 ? -0.801 -1.940 -14.879 1.00 96.75 196 ILE A O 1
ATOM 1480 N N . VAL A 1 197 ? -2.588 -1.854 -16.235 1.00 96.62 197 VAL A N 1
ATOM 1481 C CA . VAL A 1 197 ? -2.494 -3.272 -16.628 1.00 96.62 197 VAL A CA 1
ATOM 1482 C C . VAL A 1 197 ? -1.145 -3.564 -17.280 1.00 96.62 197 VAL A C 1
ATOM 1484 O O . VAL A 1 197 ? -0.493 -4.528 -16.897 1.00 96.62 197 VAL A O 1
ATOM 1487 N N . GLY A 1 198 ? -0.700 -2.737 -18.230 1.00 97.12 198 GLY A N 1
ATOM 1488 C CA . GLY A 1 198 ? 0.593 -2.923 -18.892 1.00 97.12 198 GLY A CA 1
ATOM 1489 C C . GLY A 1 198 ? 1.773 -2.893 -17.917 1.00 97.12 198 GLY A C 1
ATOM 1490 O O . GLY A 1 198 ? 2.658 -3.736 -18.008 1.00 97.12 198 GLY A O 1
ATOM 1491 N N . ILE A 1 199 ? 1.751 -1.973 -16.949 1.00 96.81 199 ILE A N 1
ATOM 1492 C CA . ILE A 1 199 ? 2.759 -1.863 -15.886 1.00 96.81 199 ILE A CA 1
ATOM 1493 C C . ILE A 1 199 ? 2.745 -3.107 -14.985 1.00 96.81 199 ILE A C 1
ATOM 1495 O O . ILE A 1 199 ? 3.801 -3.654 -14.692 1.00 96.81 199 ILE A O 1
ATOM 1499 N N . GLN A 1 200 ? 1.563 -3.583 -14.586 1.00 97.38 200 GLN A N 1
ATOM 1500 C CA . GLN A 1 200 ? 1.405 -4.776 -13.745 1.00 97.38 200 GLN A CA 1
ATOM 1501 C C . GLN A 1 200 ? 1.901 -6.045 -14.447 1.00 97.38 200 GLN A C 1
ATOM 1503 O O . GLN A 1 200 ? 2.630 -6.831 -13.858 1.00 97.38 200 GLN A O 1
ATOM 1508 N N . GLN A 1 201 ? 1.528 -6.240 -15.715 1.00 95.88 201 GLN A N 1
ATOM 1509 C CA . GLN A 1 201 ? 1.972 -7.394 -16.508 1.00 95.88 201 GLN A CA 1
ATOM 1510 C C . GLN A 1 201 ? 3.458 -7.310 -16.894 1.00 95.88 201 GLN A C 1
ATOM 1512 O O . GLN A 1 201 ? 4.063 -8.316 -17.252 1.00 95.88 201 GLN A O 1
ATOM 1517 N N . GLY A 1 202 ? 4.035 -6.109 -16.850 1.00 95.69 202 GLY A N 1
ATOM 1518 C CA . GLY A 1 202 ? 5.443 -5.844 -17.120 1.00 95.69 202 GLY A CA 1
ATOM 1519 C C . GLY A 1 202 ? 6.347 -5.930 -15.892 1.00 95.69 202 GLY A C 1
ATOM 1520 O O . GLY A 1 202 ? 7.506 -5.537 -16.004 1.00 95.69 202 GLY A O 1
ATOM 1521 N N . ASP A 1 203 ? 5.849 -6.394 -14.740 1.00 96.94 203 ASP A N 1
ATOM 1522 C CA . ASP A 1 203 ? 6.659 -6.549 -13.531 1.00 96.94 203 ASP A CA 1
ATOM 1523 C C . ASP A 1 203 ? 7.865 -7.474 -13.807 1.00 96.94 203 ASP A C 1
ATOM 1525 O O . ASP A 1 203 ? 7.685 -8.663 -14.106 1.00 96.94 203 ASP A O 1
ATOM 1529 N N . PRO A 1 204 ? 9.110 -6.966 -13.728 1.00 94.69 204 PRO A N 1
ATOM 1530 C CA . PRO A 1 204 ? 10.296 -7.758 -14.036 1.00 94.69 204 PRO A CA 1
ATOM 1531 C C . PRO A 1 204 ? 10.513 -8.903 -13.039 1.00 94.69 204 PRO A C 1
ATOM 1533 O O . PRO A 1 204 ? 11.186 -9.879 -13.377 1.00 94.69 204 PRO A O 1
ATOM 1536 N N . ARG A 1 205 ? 9.898 -8.847 -11.852 1.00 94.50 205 ARG A N 1
ATOM 1537 C CA . ARG A 1 205 ? 9.957 -9.919 -10.849 1.00 94.50 205 ARG A CA 1
ATOM 1538 C C . ARG A 1 205 ? 9.161 -11.156 -11.249 1.00 94.50 205 ARG A C 1
ATOM 1540 O O . ARG A 1 205 ? 9.476 -12.242 -10.786 1.00 94.50 205 ARG A O 1
ATOM 1547 N N . CYS A 1 206 ? 8.180 -11.019 -12.140 1.00 92.94 206 CYS A N 1
ATOM 1548 C CA . CYS A 1 206 ? 7.337 -12.126 -12.602 1.00 92.94 206 CYS A CA 1
ATOM 1549 C C . CYS A 1 206 ? 7.991 -13.001 -13.682 1.00 92.94 206 CYS A C 1
ATOM 1551 O O . CYS A 1 206 ? 7.485 -14.070 -14.009 1.00 92.94 206 CYS A O 1
ATOM 1553 N N . ASN A 1 207 ? 9.119 -12.564 -14.248 1.00 79.00 207 ASN A N 1
ATOM 1554 C CA . ASN A 1 207 ? 9.812 -13.253 -15.338 1.00 79.00 207 ASN A CA 1
ATOM 1555 C C . ASN A 1 207 ? 11.099 -13.929 -14.843 1.00 79.00 207 ASN A C 1
ATOM 1557 O O . ASN A 1 207 ? 12.168 -13.750 -15.430 1.00 79.00 207 ASN A O 1
ATOM 1561 N N . ARG A 1 208 ? 11.016 -14.677 -13.738 1.00 63.72 208 ARG A N 1
ATOM 1562 C CA . ARG A 1 208 ? 12.170 -15.396 -13.179 1.00 63.72 208 ARG A CA 1
ATOM 1563 C C . ARG A 1 208 ? 12.577 -16.532 -14.128 1.00 63.72 208 ARG A C 1
ATOM 1565 O O . ARG A 1 208 ? 11.717 -17.336 -14.487 1.00 63.72 208 ARG A O 1
ATOM 1572 N N . PRO A 1 209 ? 13.851 -16.627 -14.548 1.00 59.81 209 PRO A N 1
ATOM 1573 C CA . PRO A 1 209 ? 14.344 -17.868 -15.128 1.00 59.81 209 PRO A CA 1
ATOM 1574 C C . PRO A 1 209 ? 14.236 -18.981 -14.072 1.00 59.81 209 PRO A C 1
ATOM 1576 O O . PRO A 1 209 ? 14.598 -18.747 -12.918 1.00 59.81 209 PRO A O 1
ATOM 1579 N N . GLU A 1 210 ? 13.710 -20.145 -14.469 1.00 55.34 210 GLU A N 1
ATOM 1580 C CA . GLU A 1 210 ? 13.674 -21.366 -13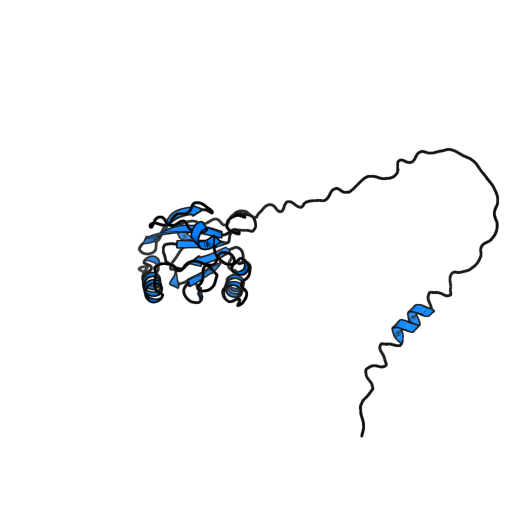.639 1.00 55.34 210 GLU A CA 1
ATOM 1581 C C . GLU A 1 210 ? 15.068 -21.805 -13.164 1.00 55.34 210 GLU A C 1
ATOM 1583 O O . GLU A 1 210 ? 16.042 -21.675 -13.948 1.00 55.34 210 GLU A O 1
#

Nearest PDB structures (foldseek):
  5nxh-assembly1_C  TM=1.288E-01  e=9.934E+00  Tequatrovirus T4

Foldseek 3Di:
DDDDPDDPPPPPPPVVVVVPPPPPPPDDDDDDDDDDDDDDDDDDPDDDDDPPPPPPPPDFDDWDDDFFLNQFQQVVAPDQPQKGKDFQVHPRVQQVVQSPDPQHADGDARMKIGQFSQKIWGQTTQPPDPLQRRIKIFGWDAAQQTIHGPDIGGFADAYPVRDTLSVQQVQFDVRNSSDPDPPRRGDDDPADSVRSVVRSVPRNSVNHDD